Protein AF-A0A4Q2YM83-F1 (afdb_monomer)

Solvent-accessible surface area (backbone atoms only — not comparable to full-atom values): 11633 Å² total; per-residue (Å²): 142,80,86,83,83,79,85,82,80,77,79,88,54,70,49,100,81,73,51,83,40,77,79,66,63,97,76,58,76,78,51,71,68,39,53,54,44,7,53,34,88,60,67,48,74,66,31,31,50,24,20,49,51,54,51,47,35,48,50,72,69,49,73,46,59,59,60,93,90,59,74,93,43,77,65,52,36,50,52,52,39,60,59,54,49,63,48,43,29,50,59,44,38,28,43,80,43,72,47,63,59,71,55,69,27,19,33,75,27,55,58,58,93,83,48,66,83,73,49,62,31,31,70,78,63,77,77,57,36,32,23,58,40,31,74,58,51,76,89,56,20,40,68,29,42,33,36,40,49,82,90,51,76,65,36,69,26,42,38,34,25,16,15,59,39,71,28,47,80,87,39,67,92,62,60,36,82,16,68,11,74,25,61,34,33,41,41,25,45,61,52,51,77,60,47,46,75,44,70,69,84,86,125

Foldseek 3Di:
DDDDDDDDPPPPQDDPVRDGRQPQPPPLPDDPVLQVLLQDAAADPSVLVSVLSQLLSCLRPAPQQDDPPDDDHPVVSVVVSVVCVLFFDSNHHKHKDWDDFWQWWKDWFFDDPPTADAQKTQSVLPDAVLQSQDDRPPVTTAMKTKTQDPPDDIFIKMKGWTDFDWQCPSPVVDIHTRPTRGIMIGTRPVSSVRIDIDHPDDD

Mean predicted aligned error: 8.41 Å

Sequence (203 aa):
MLNLNEGQIKTLSERPDGSPGIQACPNCILSQEEIDLAASEGDSPEHRAARTSVARHYYYTTPGLLANGVVDTPASREARFQEDLSGIDLSKPVKTIEMPPPPEVTQYKYKGDEAPLGAFFDPTGKQRGTHMGVNDDPNIREKVICTLPDGSPKIQALSSTASPIIDDWTNPEEPFPCEGSGDQINVPHSGISRITWRKPEIS

Nearest PDB structures (foldseek):
  4zv4-assembly1_C  TM=8.253E-01  e=3.306E-09  Pseudomonas aeruginosa PAO1
  4zv0-assembly1_A  TM=7.631E-01  e=1.792E-06  Pseudomonas aeruginosa PAO1

pLDDT: mean 84.7, std 19.1, range [28.44, 98.69]

Secondary structure (DSSP, 8-state):
-------------B-TT-PBPP---TT----HHHHHHHHSS---HHHHHHHHHHHHHHHHHSTT-SPTT----HHHHHHHHHHHHTTB-TTS--EEEEE-S--EEEEEEESSTTSPP-SEEBSSS---GGGGTS---TTTEEEEEEEPPTTPPPEEEEEEEBPPEEE-SS-TTS-EEE----EEEE--HHHHTT-EEEPPP--

Structure (mmCIF, N/CA/C/O backbone):
data_AF-A0A4Q2YM83-F1
#
_entry.id   AF-A0A4Q2YM83-F1
#
loop_
_atom_site.group_PDB
_atom_site.id
_atom_site.type_symbol
_atom_site.label_atom_id
_atom_site.label_alt_id
_atom_site.label_comp_id
_atom_site.label_asym_id
_atom_site.label_entity_id
_atom_site.label_seq_id
_atom_site.pdbx_PDB_ins_code
_atom_site.Cartn_x
_atom_site.Cartn_y
_atom_site.Cartn_z
_atom_site.occupancy
_atom_site.B_iso_or_equiv
_atom_site.auth_seq_id
_atom_site.auth_comp_id
_atom_site.auth_asym_id
_atom_site.auth_atom_id
_atom_site.pdbx_PDB_model_num
ATOM 1 N N . MET A 1 1 ? -12.320 3.673 51.250 1.00 38.88 1 MET A N 1
ATOM 2 C CA . MET A 1 1 ? -12.933 4.216 50.023 1.00 38.88 1 MET A CA 1
ATOM 3 C C . MET A 1 1 ? -12.022 5.312 49.511 1.00 38.88 1 MET A C 1
ATOM 5 O O . MET A 1 1 ? -11.953 6.357 50.141 1.00 38.88 1 MET A O 1
ATOM 9 N N . LEU A 1 2 ? -11.251 5.031 48.463 1.00 28.44 2 LEU A N 1
ATOM 10 C CA . LEU A 1 2 ? -10.410 6.012 47.780 1.00 28.44 2 LEU A CA 1
ATOM 11 C C . LEU A 1 2 ? -10.694 5.883 46.285 1.00 28.44 2 LEU A C 1
ATOM 13 O O . LEU A 1 2 ? -10.648 4.783 45.738 1.00 28.44 2 LEU A O 1
ATOM 17 N N . ASN A 1 3 ? -11.085 7.016 45.709 1.00 28.78 3 ASN A N 1
ATOM 18 C CA . ASN A 1 3 ? -11.541 7.198 44.340 1.00 28.78 3 ASN A CA 1
ATOM 19 C C . ASN A 1 3 ? -10.453 6.840 43.322 1.00 28.78 3 ASN A C 1
ATOM 21 O O . ASN A 1 3 ? -9.291 7.213 43.481 1.00 28.78 3 ASN A O 1
ATOM 25 N N . LEU A 1 4 ? -10.870 6.152 42.260 1.00 32.81 4 LEU A N 1
ATOM 26 C CA . LEU A 1 4 ? -10.111 5.978 41.029 1.00 32.81 4 LEU A CA 1
ATOM 27 C C . LEU A 1 4 ? -10.212 7.290 40.242 1.00 32.81 4 LEU A C 1
ATOM 29 O O . LEU A 1 4 ? -11.308 7.681 39.851 1.00 32.81 4 LEU A O 1
ATOM 33 N N . ASN A 1 5 ? -9.088 7.983 40.058 1.00 34.16 5 ASN A N 1
ATOM 34 C CA . ASN A 1 5 ? -9.029 9.157 39.192 1.00 34.16 5 ASN A CA 1
ATOM 35 C C . ASN A 1 5 ? -9.001 8.723 37.725 1.00 34.16 5 ASN A C 1
ATOM 37 O O . ASN A 1 5 ? -8.119 7.982 37.288 1.00 34.16 5 ASN A O 1
ATOM 41 N N . GLU A 1 6 ? -9.983 9.235 36.997 1.00 38.34 6 GLU A N 1
ATOM 42 C CA . GLU A 1 6 ? -10.073 9.292 35.548 1.00 38.34 6 GLU A CA 1
ATOM 43 C C . GLU A 1 6 ? -8.899 10.084 34.942 1.00 38.34 6 GLU A C 1
ATOM 45 O O . GLU A 1 6 ? -8.401 11.044 35.529 1.00 38.34 6 GLU A O 1
ATOM 50 N N . GLY A 1 7 ? -8.511 9.709 33.721 1.00 38.69 7 GLY A N 1
ATOM 51 C CA . GLY A 1 7 ? -7.976 10.651 32.738 1.00 38.69 7 GLY A CA 1
ATOM 52 C C . GLY A 1 7 ? -6.535 11.130 32.926 1.00 38.69 7 GLY A C 1
ATOM 53 O O . GLY A 1 7 ? -6.290 12.273 33.297 1.00 38.69 7 GLY A O 1
ATOM 54 N N . GLN A 1 8 ? -5.566 10.323 32.490 1.00 31.52 8 GLN A N 1
ATOM 55 C CA . GLN A 1 8 ? -4.320 10.862 31.936 1.00 31.52 8 GLN A CA 1
ATOM 56 C C . GLN A 1 8 ? -4.209 10.469 30.466 1.00 31.52 8 GLN A C 1
ATOM 58 O O . GLN A 1 8 ? -3.550 9.499 30.096 1.00 31.52 8 GLN A O 1
ATOM 63 N N . ILE A 1 9 ? -4.861 11.264 29.619 1.00 35.19 9 ILE A N 1
ATOM 64 C CA . ILE A 1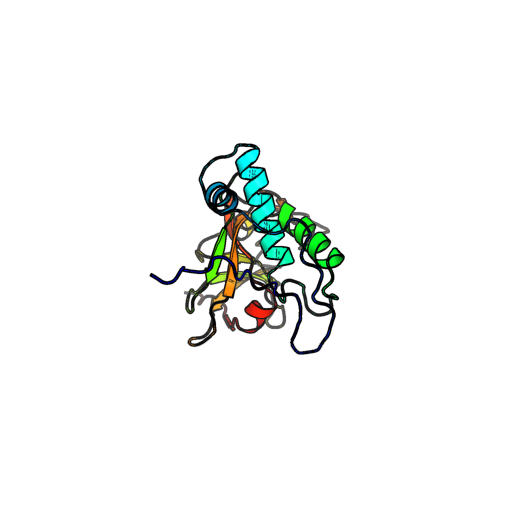 9 ? -4.524 11.349 28.200 1.00 35.19 9 ILE A CA 1
ATOM 65 C C . ILE A 1 9 ? -3.149 12.019 28.147 1.00 35.19 9 ILE A C 1
ATOM 67 O O . ILE A 1 9 ? -3.026 13.229 28.326 1.00 35.19 9 ILE A O 1
ATOM 71 N N . LYS A 1 10 ? -2.088 11.226 27.968 1.00 34.50 10 LYS A N 1
ATOM 72 C CA . LYS A 1 10 ? -0.770 11.760 27.618 1.00 34.50 10 LYS A CA 1
ATOM 73 C C . LYS A 1 10 ? -0.871 12.349 26.214 1.00 34.50 10 LYS A C 1
ATOM 75 O O . LYS A 1 10 ? -0.825 11.617 25.230 1.00 34.50 10 LYS A O 1
ATOM 80 N N . THR A 1 11 ? -0.983 13.667 26.118 1.00 37.44 11 THR A N 1
ATOM 81 C CA . THR A 1 11 ? -0.621 14.406 24.908 1.00 37.44 11 THR A CA 1
ATOM 82 C C . THR A 1 11 ? 0.851 14.128 24.605 1.00 37.44 11 THR A C 1
ATOM 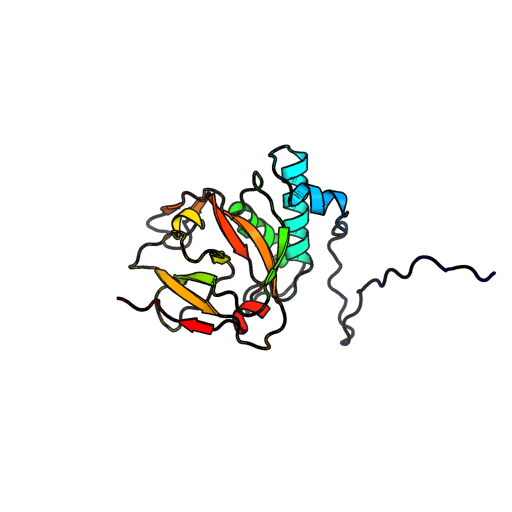84 O O . THR A 1 11 ? 1.747 14.645 25.268 1.00 37.44 11 THR A O 1
ATOM 87 N N . LEU A 1 12 ? 1.103 13.260 23.626 1.00 40.00 12 LEU A N 1
ATOM 88 C CA . LEU A 1 12 ? 2.414 13.053 23.012 1.00 40.00 12 LEU A CA 1
ATOM 89 C C . LEU A 1 12 ? 2.740 14.281 22.146 1.00 40.00 12 LEU A C 1
ATOM 91 O O . LEU A 1 12 ? 2.605 14.223 20.928 1.00 40.00 12 LEU A O 1
ATOM 95 N N . SER A 1 13 ? 3.091 15.418 22.755 1.00 43.69 13 SER A N 1
ATOM 96 C CA . SER A 1 13 ? 3.402 16.648 22.004 1.00 43.69 13 SER A CA 1
ATOM 97 C C . SER A 1 13 ? 4.873 17.056 22.010 1.00 43.69 13 SER A C 1
ATOM 99 O O . SER A 1 13 ? 5.210 18.032 21.348 1.00 43.69 13 SER A O 1
ATOM 101 N N . GLU A 1 14 ? 5.768 16.334 22.686 1.00 34.53 14 GLU A N 1
ATOM 102 C CA . GLU A 1 14 ? 7.185 16.712 22.729 1.00 34.53 14 GLU A CA 1
ATOM 103 C C . GLU A 1 14 ? 8.090 15.515 22.441 1.00 34.53 14 GLU A C 1
ATOM 105 O O . GLU A 1 14 ? 8.030 14.474 23.103 1.00 34.53 14 GLU A O 1
ATOM 110 N N . ARG A 1 15 ? 8.927 15.665 21.409 1.00 45.09 15 ARG A N 1
ATOM 111 C CA . ARG A 1 15 ? 10.048 14.76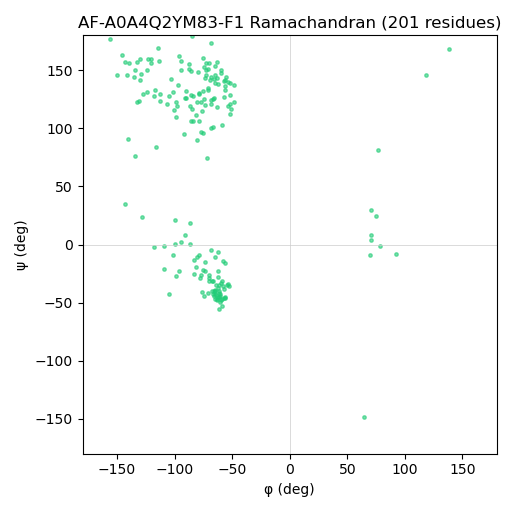0 21.160 1.00 45.09 15 ARG A CA 1
ATOM 112 C C . ARG A 1 15 ? 11.121 15.008 22.234 1.00 45.09 15 ARG A C 1
ATOM 114 O O . ARG A 1 15 ? 11.264 16.146 22.680 1.00 45.09 15 ARG A O 1
ATOM 121 N N . PRO A 1 16 ? 11.937 14.001 22.601 1.00 43.41 16 PRO A N 1
ATOM 122 C CA . PRO A 1 16 ? 13.034 14.167 23.565 1.00 43.41 16 PRO A CA 1
ATOM 123 C C . PRO A 1 16 ? 14.079 15.232 23.182 1.00 43.41 16 PRO A C 1
ATOM 125 O O . PRO A 1 16 ? 14.892 15.611 24.018 1.00 43.41 16 PRO A O 1
ATOM 128 N N . ASP A 1 17 ? 14.080 15.686 21.926 1.00 52.34 17 ASP A N 1
ATOM 129 C CA . ASP A 1 17 ? 15.032 16.648 21.366 1.00 52.34 17 ASP A CA 1
ATOM 130 C C . ASP A 1 17 ? 14.557 18.115 21.415 1.00 52.34 17 ASP A C 1
ATOM 132 O O . ASP A 1 17 ? 15.270 18.998 20.941 1.00 52.34 17 ASP A O 1
ATOM 136 N N . GLY A 1 18 ? 13.378 18.400 21.982 1.00 35.66 18 GLY A N 1
ATOM 137 C CA . GLY A 1 18 ? 12.858 19.768 22.108 1.00 35.66 18 GLY A CA 1
ATOM 138 C C . GLY A 1 18 ? 12.415 20.411 20.788 1.00 35.66 18 GLY A C 1
ATOM 139 O O . GLY A 1 18 ? 12.080 21.596 20.767 1.00 35.66 1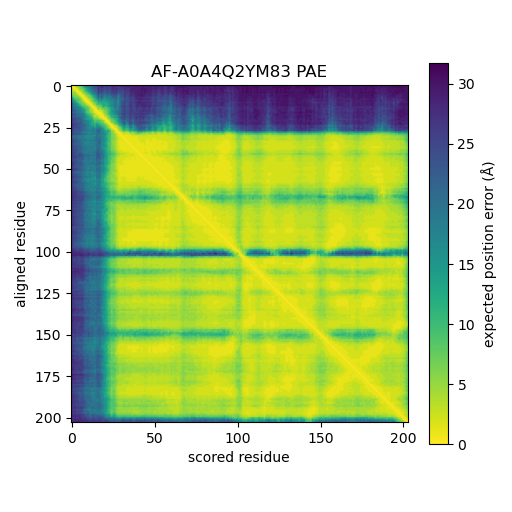8 GLY A O 1
ATOM 140 N N . SER A 1 19 ? 12.380 19.654 19.687 1.00 40.91 19 SER A N 1
ATOM 141 C CA . SER A 1 19 ? 11.732 20.103 18.455 1.00 40.91 19 SER A CA 1
ATOM 142 C C . SER A 1 19 ? 10.226 20.238 18.699 1.00 40.91 19 SER A C 1
ATOM 144 O O . SER A 1 19 ? 9.658 19.364 19.366 1.00 40.91 19 SER A O 1
ATOM 146 N N . PRO A 1 20 ? 9.543 21.250 18.122 1.00 39.50 20 PRO A N 1
ATOM 147 C CA . PRO A 1 20 ? 8.088 21.284 18.136 1.00 39.50 20 PRO A CA 1
ATOM 148 C C . PRO A 1 20 ? 7.573 19.941 17.612 1.00 39.50 20 PRO A C 1
ATOM 150 O O . PRO A 1 20 ? 7.914 19.535 16.494 1.00 39.50 20 PRO A O 1
ATOM 153 N N . GLY A 1 21 ? 6.793 19.223 18.426 1.00 44.47 21 GLY A N 1
ATOM 154 C CA . GLY A 1 21 ? 6.044 18.077 17.935 1.00 44.47 21 GLY A CA 1
ATOM 155 C C . GLY A 1 21 ? 5.257 18.542 16.717 1.00 44.47 21 GLY A C 1
ATOM 156 O O . GLY A 1 21 ? 4.613 19.590 16.770 1.00 44.47 21 GLY A O 1
ATOM 157 N N . ILE A 1 22 ? 5.373 17.822 15.596 1.00 47.53 22 ILE A N 1
ATOM 158 C CA . ILE A 1 22 ? 4.569 18.111 14.405 1.00 47.53 22 ILE A CA 1
ATOM 159 C C . ILE A 1 22 ? 3.129 18.170 14.894 1.00 47.53 22 ILE A C 1
ATOM 161 O O . ILE A 1 22 ? 2.640 17.185 15.447 1.00 47.53 22 ILE A O 1
ATOM 165 N N . GLN A 1 23 ? 2.506 19.344 14.775 1.00 41.94 23 GLN A N 1
ATOM 166 C CA . GLN A 1 23 ? 1.149 19.566 15.240 1.00 41.94 23 GLN A CA 1
ATOM 167 C C . GLN A 1 23 ? 0.277 18.469 14.634 1.00 41.94 23 GLN A C 1
ATOM 169 O O . GLN A 1 23 ? 0.138 18.385 13.411 1.00 41.94 23 GLN A O 1
ATOM 174 N N . ALA A 1 24 ? -0.213 17.582 15.508 1.00 49.97 24 ALA A N 1
ATOM 175 C CA . ALA A 1 24 ? -1.095 16.488 15.148 1.00 49.97 24 ALA A CA 1
ATOM 176 C C . ALA A 1 24 ? -2.216 17.060 14.284 1.00 49.97 24 ALA A C 1
ATOM 178 O O . ALA A 1 24 ? -2.713 18.152 14.580 1.00 49.97 24 ALA A O 1
ATOM 179 N N . CYS A 1 25 ? -2.574 16.362 13.204 1.00 51.19 25 CYS A N 1
ATOM 180 C CA . CYS A 1 25 ? -3.681 16.795 12.364 1.00 51.19 25 CYS A CA 1
ATOM 181 C C . CYS A 1 25 ? -4.869 17.120 13.296 1.00 51.19 25 CYS A C 1
ATOM 183 O O . CYS A 1 25 ? -5.215 16.277 14.128 1.00 51.19 25 CYS A O 1
ATOM 185 N N . PRO A 1 26 ? -5.416 18.352 13.262 1.00 47.72 26 PRO A N 1
ATOM 186 C CA . PRO A 1 26 ? -6.236 18.868 14.361 1.00 47.72 26 PRO A CA 1
ATOM 187 C C . PRO A 1 26 ? -7.530 18.079 14.635 1.00 47.72 26 PRO A C 1
ATOM 189 O O . PRO A 1 26 ? -8.172 18.333 15.644 1.00 47.72 26 PRO A O 1
ATOM 192 N N . ASN A 1 27 ? -7.860 17.089 13.793 1.00 52.53 27 ASN A N 1
ATOM 193 C CA . ASN A 1 27 ? -8.990 16.165 13.925 1.00 52.53 27 ASN A CA 1
ATOM 194 C C . ASN A 1 27 ? -8.585 14.677 13.796 1.00 52.53 27 ASN A C 1
ATOM 196 O O . ASN A 1 27 ? -9.400 13.847 13.415 1.00 52.53 27 ASN A O 1
ATOM 200 N N . CYS A 1 28 ? -7.329 14.316 14.065 1.00 62.28 28 CYS A N 1
ATOM 201 C CA . CYS A 1 28 ? -6.826 12.948 13.891 1.00 62.28 28 CYS A CA 1
ATOM 202 C C . CYS A 1 28 ? -7.048 12.029 15.108 1.00 62.28 28 CYS A C 1
ATOM 204 O O . CYS A 1 28 ? -6.385 11.008 15.225 1.00 62.28 28 CYS A O 1
ATOM 206 N N . ILE A 1 29 ? -7.955 12.348 16.032 1.00 79.94 29 ILE A N 1
ATOM 207 C CA . ILE A 1 29 ? -8.363 11.364 17.045 1.00 79.94 29 ILE A CA 1
ATOM 208 C C . ILE A 1 29 ? -9.485 10.537 16.428 1.00 79.94 29 ILE A C 1
ATOM 210 O O . ILE A 1 29 ? -10.598 11.030 16.288 1.00 79.94 29 ILE A O 1
ATOM 214 N N . LEU A 1 30 ? -9.177 9.297 16.052 1.00 88.81 30 LEU A N 1
ATOM 215 C CA . LEU A 1 30 ? -10.187 8.346 15.602 1.00 88.81 30 LEU A CA 1
ATOM 216 C C . LEU A 1 30 ? -10.976 7.820 16.798 1.00 88.81 30 LEU A C 1
ATOM 218 O O . LEU A 1 30 ? -10.392 7.377 17.791 1.00 88.81 30 LEU A O 1
ATOM 222 N N . SER A 1 31 ? -12.299 7.827 16.689 1.00 92.88 31 SER A N 1
ATOM 223 C CA . SER A 1 31 ? -13.152 7.071 17.600 1.00 92.88 31 SER A CA 1
ATOM 224 C C . SER A 1 31 ? -13.055 5.567 17.316 1.00 92.88 31 SER A C 1
ATOM 226 O O . SER A 1 31 ? -12.743 5.143 16.202 1.00 92.88 31 SER A O 1
ATOM 228 N N . GLN A 1 32 ? -13.353 4.740 18.323 1.00 94.00 32 GLN A N 1
ATOM 229 C CA . GLN A 1 32 ? -13.423 3.290 18.119 1.00 94.00 32 GLN A CA 1
ATOM 230 C C . GLN A 1 32 ? -14.515 2.922 17.103 1.00 94.00 32 GLN A C 1
ATOM 232 O O . GLN A 1 32 ? -14.312 2.031 16.289 1.00 94.00 32 GLN A O 1
ATOM 237 N N . GLU A 1 33 ? -15.627 3.661 17.096 1.00 95.25 33 GLU A N 1
ATOM 238 C CA . GLU A 1 33 ? -16.716 3.482 16.131 1.00 95.25 33 GLU A CA 1
ATOM 239 C C . GLU A 1 33 ? -16.246 3.702 14.685 1.00 95.25 33 GLU A C 1
ATOM 241 O O . GLU A 1 33 ? -16.578 2.907 13.811 1.00 95.25 33 GLU A O 1
ATOM 246 N N . GLU A 1 34 ? -15.428 4.726 14.421 1.00 94.56 34 GLU A N 1
ATOM 247 C CA . GLU A 1 34 ? -14.847 4.954 13.089 1.00 94.56 34 GLU A CA 1
ATOM 248 C C . GLU A 1 34 ? -13.869 3.848 12.686 1.00 94.56 34 GLU A C 1
ATOM 250 O O . GLU A 1 34 ? -13.867 3.424 11.531 1.00 94.56 34 GLU A O 1
ATOM 255 N N . ILE A 1 35 ? -13.047 3.366 13.622 1.00 96.50 35 ILE A N 1
ATOM 256 C CA . ILE A 1 35 ? -12.110 2.262 13.367 1.00 96.50 35 ILE A CA 1
ATOM 257 C C . ILE A 1 35 ? -12.882 0.986 13.012 1.00 96.50 35 ILE A C 1
ATOM 259 O O . ILE A 1 35 ? -12.564 0.330 12.017 1.00 96.50 35 ILE A O 1
ATOM 263 N N . ASP A 1 36 ? -13.911 0.657 13.792 1.00 97.75 36 ASP A N 1
ATOM 264 C CA . ASP A 1 36 ? -14.728 -0.538 13.593 1.00 97.75 36 ASP A CA 1
ATOM 265 C C . ASP A 1 36 ? -15.526 -0.446 12.285 1.00 97.75 36 ASP A C 1
ATOM 267 O O . ASP A 1 36 ? -15.563 -1.406 11.511 1.00 97.75 36 ASP A O 1
ATOM 271 N N . LEU A 1 37 ? -16.100 0.725 11.985 1.00 98.06 37 LEU A N 1
ATOM 272 C CA . LEU A 1 37 ? -16.839 0.960 10.746 1.00 98.06 37 LEU A CA 1
ATOM 273 C C . LEU A 1 37 ? -15.924 0.861 9.520 1.00 98.06 37 LEU A C 1
ATOM 275 O O . LEU A 1 37 ? -16.288 0.220 8.532 1.00 98.06 37 LEU A O 1
ATOM 279 N N . ALA A 1 38 ? -14.716 1.428 9.584 1.00 98.19 38 ALA A N 1
ATOM 280 C CA . ALA A 1 38 ? -13.751 1.360 8.491 1.00 98.19 38 ALA A CA 1
ATOM 281 C C . ALA A 1 38 ? -13.312 -0.077 8.174 1.00 98.19 38 ALA A C 1
ATOM 283 O O . ALA A 1 38 ? -13.136 -0.421 7.002 1.00 98.19 38 ALA A O 1
ATOM 284 N N . ALA A 1 39 ? -13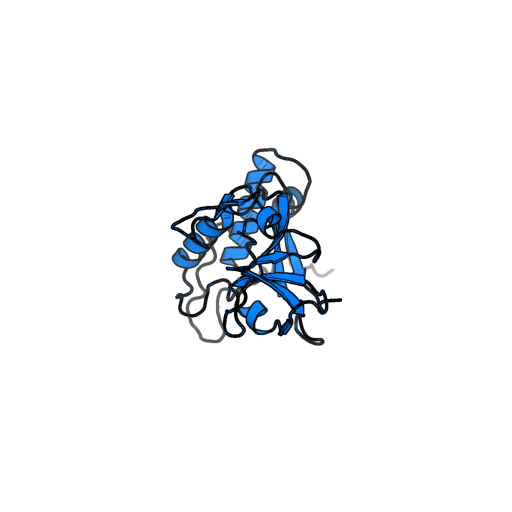.169 -0.910 9.209 1.00 98.19 39 ALA A N 1
ATOM 285 C CA . ALA A 1 39 ? -12.782 -2.313 9.102 1.00 98.19 39 ALA A CA 1
ATOM 286 C C . ALA A 1 39 ? -13.942 -3.254 8.724 1.00 98.19 39 ALA A C 1
ATOM 288 O O . ALA A 1 39 ? -13.698 -4.427 8.434 1.00 98.19 39 ALA A O 1
ATOM 289 N N . SER A 1 40 ? -15.184 -2.767 8.743 1.00 98.25 40 SER A N 1
ATOM 290 C CA . SER A 1 40 ? -16.374 -3.560 8.438 1.00 98.25 40 SER A CA 1
ATOM 291 C C . SER A 1 40 ? -16.710 -3.595 6.942 1.00 98.25 40 SER A C 1
ATOM 293 O O . SER A 1 40 ? -16.332 -2.709 6.166 1.00 98.25 40 SER A O 1
ATOM 295 N N . GLU A 1 41 ? -17.419 -4.650 6.537 1.00 97.88 41 GLU A N 1
ATOM 296 C CA . GLU A 1 41 ? -17.976 -4.795 5.190 1.00 97.88 41 GLU A CA 1
ATOM 297 C C . GLU A 1 41 ? -19.102 -3.788 4.943 1.00 97.88 41 GLU A C 1
ATOM 299 O O . GLU A 1 41 ? -19.917 -3.525 5.824 1.00 97.88 41 GLU A O 1
ATOM 304 N N . GLY A 1 42 ? -19.200 -3.282 3.713 1.00 96.75 42 GLY A N 1
ATOM 305 C CA . GLY A 1 42 ? -20.212 -2.300 3.324 1.00 96.75 42 GLY A CA 1
ATOM 306 C C . GLY A 1 42 ? -19.639 -1.201 2.440 1.00 96.75 42 GLY A C 1
ATOM 307 O O . GLY A 1 42 ? -18.427 -1.080 2.292 1.00 96.75 42 GLY A O 1
ATOM 308 N N . ASP A 1 43 ? -20.512 -0.397 1.838 1.00 98.25 43 ASP A N 1
ATOM 309 C CA . ASP A 1 43 ? -20.112 0.669 0.911 1.00 98.25 43 ASP A CA 1
ATOM 310 C C . ASP A 1 43 ? -20.990 1.925 1.046 1.00 98.25 43 ASP A C 1
ATOM 312 O O . ASP A 1 43 ? -21.334 2.604 0.079 1.00 98.25 43 ASP A O 1
ATOM 316 N N . SER A 1 44 ? -21.430 2.220 2.270 1.00 98.19 44 SER A N 1
ATOM 317 C CA . SER A 1 44 ? -22.159 3.464 2.512 1.00 98.19 44 SER A CA 1
ATOM 318 C C . SER A 1 44 ? -21.201 4.669 2.519 1.00 98.19 44 SER A C 1
ATOM 320 O O . SER A 1 44 ? -19.993 4.500 2.729 1.00 98.19 44 SER A O 1
ATOM 322 N N . PRO A 1 45 ? -21.704 5.903 2.336 1.00 98.19 45 PRO A N 1
ATOM 323 C CA . PRO A 1 45 ? -20.893 7.110 2.490 1.00 98.19 45 PRO A CA 1
ATOM 324 C C . PRO A 1 45 ? -20.149 7.177 3.832 1.00 98.19 45 PRO A C 1
ATOM 326 O O . PRO A 1 45 ? -19.003 7.617 3.877 1.00 98.19 45 PRO A O 1
ATOM 329 N N . GLU A 1 46 ? -20.760 6.681 4.909 1.00 97.44 46 GLU A N 1
ATOM 330 C CA . GLU A 1 46 ? -20.166 6.620 6.247 1.00 97.44 46 GLU A CA 1
ATOM 331 C C . GLU A 1 46 ? -18.997 5.629 6.303 1.00 97.44 46 GLU A C 1
ATOM 333 O O . GLU A 1 46 ? -17.963 5.953 6.884 1.00 97.44 46 GLU A O 1
ATOM 338 N N . HIS A 1 47 ? -19.103 4.470 5.638 1.00 98.38 47 HIS A N 1
ATOM 339 C CA . HIS A 1 47 ? -17.979 3.534 5.511 1.00 98.38 47 HIS A CA 1
ATOM 340 C C . HIS A 1 47 ? -16.804 4.191 4.784 1.00 98.38 47 HIS A C 1
ATOM 342 O O . HIS A 1 47 ? -15.675 4.170 5.273 1.00 98.38 47 HIS A O 1
ATOM 348 N N . ARG A 1 48 ? -17.064 4.823 3.631 1.00 98.12 48 ARG A N 1
ATOM 349 C CA . ARG A 1 48 ? -16.028 5.507 2.839 1.00 98.12 48 ARG A CA 1
ATOM 350 C C . ARG A 1 48 ? -15.370 6.644 3.622 1.00 98.12 48 ARG A C 1
ATOM 352 O O . ARG A 1 48 ? -14.149 6.801 3.563 1.00 98.12 48 ARG A O 1
ATOM 359 N N . ALA A 1 49 ? -16.155 7.411 4.380 1.00 96.88 49 ALA A N 1
ATOM 360 C CA . ALA A 1 49 ? -15.650 8.476 5.240 1.00 96.88 49 ALA A CA 1
ATOM 361 C C . ALA A 1 49 ? -14.774 7.921 6.373 1.00 96.88 49 ALA A C 1
ATOM 363 O O . ALA A 1 49 ? -13.656 8.398 6.558 1.00 96.88 49 ALA A O 1
ATOM 364 N N . ALA A 1 50 ? -15.220 6.868 7.064 1.00 96.94 50 ALA A N 1
ATOM 365 C CA . ALA A 1 50 ? -14.448 6.221 8.123 1.00 96.94 50 ALA A CA 1
ATOM 366 C C . ALA A 1 50 ? -13.118 5.650 7.599 1.00 96.94 50 ALA A C 1
ATOM 368 O O . ALA A 1 50 ? -12.063 5.892 8.182 1.00 96.94 50 ALA A O 1
ATOM 369 N N . ARG A 1 51 ? -13.134 4.972 6.444 1.00 98.31 51 ARG A N 1
ATOM 370 C CA . ARG A 1 51 ? -11.931 4.446 5.766 1.00 98.31 51 ARG A CA 1
ATOM 371 C C . ARG A 1 51 ? -10.960 5.555 5.374 1.00 98.31 51 ARG A C 1
ATOM 373 O O . ARG A 1 51 ? -9.758 5.422 5.591 1.00 98.31 51 ARG A O 1
ATOM 380 N N . THR A 1 52 ? -11.487 6.671 4.872 1.00 97.06 52 THR A N 1
ATOM 381 C CA . THR A 1 52 ? -10.705 7.880 4.571 1.00 97.06 52 THR A CA 1
ATOM 382 C C . THR A 1 52 ? -10.050 8.440 5.834 1.00 97.06 52 THR A C 1
ATOM 384 O O . THR A 1 52 ? -8.860 8.754 5.814 1.00 97.06 52 THR A O 1
ATOM 387 N N . SER A 1 53 ? -10.789 8.532 6.945 1.00 95.38 53 SER A N 1
ATOM 388 C CA . SER A 1 53 ? -10.260 8.987 8.236 1.00 95.38 53 SER A CA 1
ATOM 389 C C . SER A 1 53 ? -9.169 8.054 8.765 1.00 95.38 53 SER A C 1
ATOM 391 O O . SER A 1 53 ? -8.113 8.538 9.167 1.00 95.38 53 SER A O 1
ATOM 393 N N . VAL A 1 54 ? -9.372 6.732 8.715 1.00 96.38 54 VAL A N 1
ATOM 394 C CA . VAL A 1 54 ? -8.378 5.734 9.149 1.00 96.38 54 VAL A CA 1
ATOM 395 C C . VAL A 1 54 ? -7.108 5.800 8.304 1.00 96.38 54 VAL A C 1
ATOM 397 O O . VAL A 1 54 ? -6.011 5.864 8.863 1.00 96.38 54 VAL A O 1
ATOM 400 N N . ALA A 1 55 ? -7.240 5.844 6.975 1.00 96.62 55 ALA A N 1
ATOM 401 C CA . ALA A 1 55 ? -6.102 6.005 6.077 1.00 96.62 55 ALA A CA 1
ATOM 402 C C . ALA A 1 55 ? -5.362 7.313 6.382 1.00 96.62 55 ALA A C 1
ATOM 404 O O . ALA A 1 55 ? -4.174 7.285 6.694 1.00 96.62 55 ALA A O 1
ATOM 405 N N . ARG A 1 56 ? -6.055 8.458 6.409 1.00 94.88 56 ARG A N 1
ATOM 406 C CA . ARG A 1 56 ? -5.432 9.752 6.726 1.00 94.88 56 ARG A CA 1
ATOM 407 C C . ARG A 1 56 ? -4.724 9.718 8.080 1.00 94.88 56 ARG A C 1
ATOM 409 O O . ARG A 1 56 ? -3.573 10.135 8.175 1.00 94.88 56 ARG A O 1
ATOM 416 N N . HIS A 1 57 ? -5.362 9.183 9.116 1.00 93.50 57 HIS A N 1
ATOM 417 C CA . HIS A 1 57 ? -4.749 9.033 10.433 1.00 93.50 57 HIS A CA 1
ATOM 418 C C . HIS A 1 57 ? -3.441 8.238 10.368 1.00 93.50 57 HIS A C 1
ATOM 420 O O . HIS A 1 57 ? -2.439 8.671 10.940 1.00 93.50 57 HIS A O 1
ATOM 426 N N . TYR A 1 58 ? -3.414 7.125 9.631 1.00 94.56 58 TYR A N 1
ATOM 427 C CA . TYR A 1 58 ? -2.195 6.356 9.395 1.00 94.56 58 TYR A CA 1
ATOM 428 C C . TYR A 1 58 ? -1.094 7.217 8.752 1.00 94.56 58 TYR A C 1
ATOM 430 O O . TYR A 1 58 ? 0.026 7.235 9.272 1.00 94.56 58 TYR A O 1
ATOM 438 N N . TYR A 1 59 ? -1.410 8.012 7.719 1.00 93.19 59 TYR A N 1
ATOM 439 C CA . TYR A 1 59 ? -0.438 8.910 7.073 1.00 93.19 59 TYR A CA 1
ATOM 440 C C . TYR A 1 59 ? 0.099 10.015 7.990 1.00 93.19 59 TYR A C 1
ATOM 442 O O . TYR A 1 59 ? 1.279 10.381 7.943 1.00 93.19 59 TYR A O 1
ATOM 450 N N . TYR A 1 60 ? -0.744 10.522 8.884 1.00 90.00 60 TYR A N 1
ATOM 451 C CA . TYR A 1 60 ? -0.385 11.599 9.802 1.00 90.00 60 TYR A CA 1
ATOM 452 C C . TYR A 1 60 ? 0.339 11.145 11.068 1.00 90.00 60 TYR A C 1
ATOM 454 O O . TYR A 1 60 ? 1.087 11.935 11.642 1.00 90.00 60 TYR A O 1
ATOM 462 N N . THR A 1 61 ? 0.143 9.901 11.504 1.00 88.56 61 THR A N 1
ATOM 463 C CA . THR A 1 61 ? 0.672 9.419 12.790 1.00 88.56 61 THR A CA 1
ATOM 464 C C . THR A 1 61 ? 1.818 8.429 12.656 1.00 88.56 61 THR A C 1
ATOM 466 O O . THR A 1 61 ? 2.629 8.327 13.574 1.00 88.56 61 THR A O 1
ATOM 469 N N . THR A 1 62 ? 1.967 7.766 11.506 1.00 88.88 62 THR A N 1
ATOM 470 C CA . THR A 1 62 ? 3.050 6.798 11.294 1.00 88.88 62 THR A CA 1
ATOM 471 C C . THR A 1 62 ? 4.358 7.525 10.944 1.00 88.88 62 THR A C 1
ATOM 473 O O . THR A 1 62 ? 4.400 8.296 9.977 1.00 88.88 62 THR A O 1
ATOM 476 N N . PRO A 1 63 ? 5.451 7.338 11.707 1.00 84.06 63 PRO A N 1
ATOM 477 C CA . PRO A 1 63 ? 6.749 7.929 11.387 1.00 84.06 63 PRO A CA 1
ATOM 478 C C . PRO A 1 63 ? 7.436 7.246 10.197 1.00 84.06 63 PRO A C 1
ATOM 480 O O . PRO A 1 63 ? 7.423 6.022 10.062 1.00 84.06 63 PRO A O 1
ATOM 483 N N . GLY A 1 64 ? 8.128 8.036 9.372 1.00 83.19 64 GLY A N 1
ATOM 484 C CA . GLY A 1 64 ? 8.926 7.515 8.259 1.00 83.19 64 GLY A CA 1
ATOM 485 C C . GLY A 1 64 ? 8.099 6.941 7.109 1.00 83.19 64 GLY A C 1
ATOM 486 O O . GLY A 1 64 ? 8.555 6.018 6.446 1.00 83.19 64 GLY A O 1
ATOM 487 N N . LEU A 1 65 ? 6.888 7.463 6.895 1.00 85.69 65 LEU A N 1
ATOM 488 C CA . LEU A 1 65 ? 6.043 7.140 5.740 1.00 85.69 65 LEU A CA 1
ATOM 489 C C . LEU A 1 65 ? 6.484 7.803 4.438 1.00 85.69 65 LEU A C 1
ATOM 491 O O . LEU A 1 65 ? 6.116 7.344 3.363 1.00 85.69 65 LEU A O 1
ATOM 495 N N . LEU A 1 66 ? 7.235 8.897 4.529 1.00 84.00 66 LEU A N 1
ATOM 496 C CA . LEU A 1 66 ? 7.730 9.612 3.362 1.00 84.00 66 LEU A CA 1
ATOM 497 C C . LEU A 1 66 ? 9.045 8.992 2.887 1.00 84.00 66 LEU A C 1
ATOM 499 O O . LEU A 1 66 ? 9.820 8.464 3.687 1.00 84.00 66 LEU A O 1
ATOM 503 N N . ALA A 1 67 ? 9.287 9.060 1.579 1.00 76.31 67 ALA A N 1
ATOM 504 C CA . ALA A 1 67 ? 10.530 8.594 0.983 1.00 76.31 67 ALA A CA 1
ATOM 505 C C 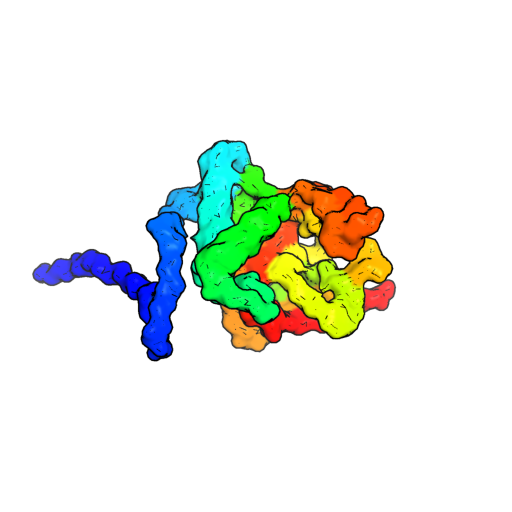. ALA A 1 67 ? 11.739 9.401 1.491 1.00 76.31 67 ALA A C 1
ATOM 507 O O . ALA A 1 67 ? 11.618 10.555 1.915 1.00 76.31 67 ALA A O 1
ATOM 508 N N . ASN A 1 68 ? 12.926 8.795 1.415 1.00 70.81 68 ASN A N 1
ATOM 509 C CA . ASN A 1 68 ? 14.173 9.446 1.811 1.00 70.81 68 ASN A CA 1
ATOM 510 C C . ASN A 1 68 ? 14.378 10.760 1.040 1.00 70.81 68 ASN A C 1
ATOM 512 O O . ASN A 1 68 ? 14.251 10.798 -0.181 1.00 70.81 68 ASN A O 1
ATOM 516 N N . GLY A 1 69 ? 14.726 11.829 1.760 1.00 76.75 69 GLY A N 1
ATOM 517 C CA . GLY A 1 69 ? 14.958 13.159 1.184 1.00 76.75 69 GLY A CA 1
ATOM 518 C C . GLY A 1 69 ? 13.732 14.079 1.168 1.00 76.75 69 GLY A C 1
ATOM 519 O O . GLY A 1 69 ? 13.885 15.270 0.905 1.00 76.75 69 GLY A O 1
ATOM 520 N N . VAL A 1 70 ? 12.540 13.580 1.511 1.00 83.25 70 VAL A N 1
ATOM 521 C CA . VAL A 1 70 ? 11.349 14.420 1.696 1.00 83.25 70 VAL A CA 1
ATOM 522 C C . VAL A 1 70 ? 11.323 14.974 3.122 1.00 83.25 70 VAL A C 1
ATOM 524 O O . VAL A 1 70 ? 11.428 14.225 4.094 1.00 83.25 70 VAL A O 1
ATOM 527 N N . VAL A 1 71 ? 11.161 16.293 3.265 1.00 85.44 71 VAL A N 1
ATOM 528 C CA . VAL A 1 71 ? 10.993 16.924 4.584 1.00 85.44 71 VAL A CA 1
ATOM 529 C C . VAL A 1 71 ? 9.641 16.514 5.165 1.00 85.44 71 VAL A C 1
ATOM 531 O O . VAL A 1 71 ? 8.601 16.727 4.539 1.00 85.44 71 VAL A O 1
ATOM 534 N N . ASP A 1 72 ? 9.650 15.937 6.365 1.00 86.25 72 ASP A N 1
ATOM 535 C CA . ASP A 1 72 ? 8.446 15.471 7.054 1.00 86.25 72 ASP A CA 1
ATOM 536 C C . ASP A 1 72 ? 7.665 16.642 7.669 1.00 86.25 72 ASP A C 1
ATOM 538 O O . ASP A 1 72 ? 7.988 17.144 8.747 1.00 86.25 72 ASP A O 1
ATOM 542 N N . THR A 1 73 ? 6.648 17.103 6.941 1.00 88.69 73 THR A N 1
ATOM 543 C CA . THR A 1 73 ? 5.774 18.225 7.295 1.00 88.69 73 THR A CA 1
ATOM 544 C C . THR A 1 73 ? 4.310 17.804 7.143 1.00 88.69 73 THR A C 1
ATOM 546 O O . THR A 1 73 ? 4.016 16.886 6.374 1.00 88.69 73 THR A O 1
ATOM 549 N N . PRO A 1 74 ? 3.351 18.496 7.784 1.00 86.88 74 PRO A N 1
ATOM 550 C CA . PRO A 1 74 ? 1.930 18.233 7.553 1.00 86.88 74 PRO A CA 1
ATOM 551 C C . PRO A 1 74 ? 1.523 18.309 6.074 1.00 86.88 74 PRO A C 1
ATOM 553 O O . PRO A 1 74 ? 0.682 17.534 5.634 1.00 86.88 74 PRO A O 1
ATOM 556 N N . ALA A 1 75 ? 2.139 19.212 5.303 1.00 88.50 75 ALA A N 1
ATOM 557 C CA . ALA A 1 75 ? 1.846 19.380 3.883 1.00 88.50 75 ALA A CA 1
ATOM 558 C C . ALA A 1 75 ? 2.366 18.210 3.034 1.00 88.50 75 ALA A C 1
ATOM 560 O O . ALA A 1 75 ? 1.652 17.733 2.158 1.00 88.50 75 ALA A O 1
ATOM 561 N N . SER A 1 76 ? 3.579 17.714 3.303 1.00 90.38 76 SER A N 1
ATOM 562 C CA . SER A 1 76 ? 4.125 16.554 2.584 1.00 90.38 76 SER A CA 1
ATOM 563 C C . SER A 1 76 ? 3.412 15.252 2.952 1.00 90.38 76 SER A C 1
ATOM 565 O O . SER A 1 76 ? 3.235 14.397 2.087 1.00 90.38 76 SER A O 1
ATOM 567 N N . ARG A 1 77 ? 2.925 15.120 4.194 1.00 90.88 77 ARG A N 1
ATOM 568 C CA . ARG A 1 77 ? 2.047 14.011 4.601 1.00 90.88 77 ARG A CA 1
ATOM 569 C C . ARG A 1 77 ? 0.690 14.053 3.906 1.00 90.88 77 ARG A C 1
ATOM 571 O O . ARG A 1 77 ? 0.255 13.016 3.422 1.00 90.88 77 ARG A O 1
ATOM 578 N N . GLU A 1 78 ? 0.055 15.224 3.815 1.00 90.75 78 GLU A N 1
ATOM 579 C CA . GLU A 1 78 ? -1.208 15.359 3.074 1.00 90.75 78 GLU A CA 1
ATOM 580 C C . GLU A 1 78 ? -1.014 15.071 1.586 1.00 90.75 78 GLU A C 1
ATOM 582 O O . GLU A 1 78 ? -1.807 14.343 1.004 1.00 90.75 78 GLU A O 1
ATOM 587 N N . ALA A 1 79 ? 0.055 15.589 0.974 1.00 91.56 79 ALA A N 1
ATOM 588 C CA . ALA A 1 79 ? 0.353 15.329 -0.432 1.00 91.56 79 ALA A CA 1
ATOM 589 C C . ALA A 1 79 ? 0.513 13.827 -0.698 1.00 91.56 79 ALA A C 1
ATOM 591 O O . ALA A 1 79 ? -0.123 13.296 -1.605 1.00 91.56 79 ALA A O 1
ATOM 592 N N . ARG A 1 80 ? 1.288 13.129 0.146 1.00 92.50 80 ARG A N 1
ATOM 593 C CA . ARG A 1 80 ? 1.461 11.680 0.024 1.00 92.50 80 ARG A CA 1
ATOM 594 C C . ARG A 1 80 ? 0.162 10.913 0.268 1.00 92.50 80 ARG A C 1
ATOM 596 O O . ARG A 1 80 ? -0.110 9.944 -0.430 1.00 92.50 80 ARG A O 1
ATOM 603 N N . PHE A 1 81 ? -0.637 11.342 1.244 1.00 94.31 81 PHE A N 1
ATOM 604 C CA . PHE A 1 81 ? -1.952 10.762 1.493 1.00 94.31 81 PHE A CA 1
ATOM 605 C C . PHE A 1 81 ? -2.861 10.892 0.267 1.00 94.31 81 PHE A C 1
ATOM 607 O O . PHE A 1 81 ? -3.465 9.905 -0.126 1.00 94.31 81 PHE A O 1
ATOM 614 N N . GLN A 1 82 ? -2.948 12.072 -0.351 1.00 93.88 82 GLN A N 1
ATOM 615 C CA . GLN A 1 82 ? -3.804 12.300 -1.521 1.00 93.88 82 GLN A CA 1
ATOM 616 C C . GLN A 1 82 ? -3.367 11.479 -2.739 1.00 93.88 82 GLN A C 1
ATOM 618 O O . GLN A 1 82 ? -4.220 10.953 -3.451 1.00 93.88 82 GLN A O 1
ATOM 623 N N . GLU A 1 83 ? -2.056 11.343 -2.957 1.00 92.56 83 GLU A N 1
ATOM 624 C CA . GLU A 1 83 ? -1.494 10.491 -4.010 1.00 92.56 83 GLU A CA 1
ATOM 625 C C . GLU A 1 83 ? -1.894 9.024 -3.795 1.00 92.56 83 GLU A C 1
ATOM 627 O O . GLU A 1 83 ? -2.557 8.423 -4.644 1.00 92.56 83 GLU A O 1
ATOM 632 N N . ASP A 1 84 ? -1.591 8.478 -2.615 1.00 95.25 84 ASP A N 1
ATOM 633 C CA . ASP A 1 84 ? -1.842 7.070 -2.304 1.00 95.25 84 ASP A CA 1
ATOM 634 C C . ASP A 1 84 ? -3.343 6.747 -2.166 1.00 95.25 84 ASP A C 1
ATOM 636 O O . ASP A 1 84 ? -3.753 5.622 -2.454 1.00 95.25 84 ASP A O 1
ATOM 640 N N . LEU A 1 85 ? -4.184 7.708 -1.754 1.00 96.25 85 LEU A N 1
ATOM 641 C CA . LEU A 1 85 ? -5.630 7.509 -1.584 1.00 96.25 85 LEU A CA 1
ATOM 642 C C . LEU A 1 85 ? -6.305 7.089 -2.892 1.00 96.25 85 LEU A C 1
ATOM 644 O O . LEU A 1 85 ? -7.251 6.305 -2.858 1.00 96.25 85 LEU A O 1
ATOM 648 N N . SER A 1 86 ? -5.811 7.572 -4.035 1.00 94.81 86 SER A N 1
ATOM 649 C CA . SER A 1 86 ? -6.331 7.189 -5.353 1.00 94.81 86 SER A CA 1
ATOM 650 C C . SER A 1 86 ? -6.165 5.692 -5.649 1.00 94.81 86 SER A C 1
ATOM 652 O O . SER A 1 86 ? -6.986 5.110 -6.355 1.00 94.81 86 SER A O 1
ATOM 654 N N . GLY A 1 87 ? -5.152 5.055 -5.054 1.00 96.94 87 GLY A N 1
ATOM 655 C CA . GLY A 1 87 ? -4.895 3.621 -5.152 1.00 96.94 87 GLY A CA 1
ATOM 656 C C . GLY A 1 87 ? -5.651 2.773 -4.127 1.00 96.94 87 GLY A C 1
ATOM 657 O O . GLY A 1 87 ? -5.481 1.555 -4.124 1.00 96.94 87 GLY A O 1
ATOM 658 N N . ILE A 1 88 ? -6.476 3.365 -3.257 1.00 98.38 88 ILE A N 1
ATOM 659 C CA . ILE A 1 88 ? -7.226 2.660 -2.207 1.00 98.38 88 ILE A CA 1
ATOM 660 C C . ILE A 1 88 ? -8.707 2.581 -2.588 1.00 98.38 88 ILE A C 1
ATOM 662 O O . ILE A 1 88 ? -9.388 3.597 -2.721 1.00 98.38 88 ILE A O 1
ATOM 666 N N . ASP A 1 89 ? -9.244 1.365 -2.691 1.00 98.44 89 ASP A N 1
ATOM 667 C CA . ASP A 1 89 ? -10.678 1.149 -2.866 1.00 98.44 89 ASP A CA 1
ATOM 668 C C . ASP A 1 89 ? -11.417 1.382 -1.542 1.00 98.44 89 ASP A C 1
ATOM 670 O O . ASP A 1 89 ? -11.551 0.498 -0.694 1.00 98.44 89 ASP A O 1
ATOM 674 N N . LEU A 1 90 ? -11.940 2.596 -1.373 1.00 98.38 90 LEU A N 1
ATOM 675 C CA . LEU A 1 90 ? -12.712 2.982 -0.194 1.00 98.38 90 LEU A CA 1
ATOM 676 C C . LEU A 1 90 ? -14.076 2.283 -0.096 1.00 98.38 90 LEU A C 1
ATOM 678 O O . LEU A 1 90 ? -14.752 2.464 0.917 1.00 98.38 90 LEU A O 1
ATOM 682 N N . SER A 1 91 ? -14.498 1.491 -1.091 1.00 98.38 91 SER A N 1
ATOM 683 C CA . SER A 1 91 ? -15.668 0.606 -0.984 1.00 98.38 91 SER A CA 1
ATOM 684 C C . SER A 1 91 ? -15.377 -0.690 -0.222 1.00 98.38 91 SER A C 1
ATOM 686 O O . SER A 1 91 ? -16.308 -1.404 0.157 1.00 98.38 91 SER A O 1
ATOM 688 N N . LYS A 1 92 ? -14.103 -0.958 0.089 1.00 98.62 92 LYS A N 1
ATOM 689 C CA . LYS A 1 92 ? -13.636 -2.134 0.830 1.00 98.62 92 LYS A CA 1
ATOM 690 C C . LYS A 1 92 ? -13.047 -1.766 2.191 1.00 98.62 92 LYS A C 1
ATOM 692 O O . LYS A 1 92 ? -12.641 -0.620 2.382 1.00 98.62 92 LYS A O 1
ATOM 697 N N . PRO A 1 93 ? -13.003 -2.706 3.152 1.00 98.69 93 PRO A N 1
ATOM 698 C CA . PRO A 1 93 ? -12.432 -2.452 4.469 1.00 98.69 93 PRO A CA 1
ATOM 699 C C . PRO A 1 93 ? -11.016 -1.856 4.433 1.00 98.69 93 PRO A C 1
ATOM 701 O O . PRO A 1 93 ? -10.153 -2.307 3.681 1.00 98.69 93 PRO A O 1
ATOM 704 N N . VAL A 1 94 ? -10.759 -0.885 5.311 1.00 98.56 94 VAL A N 1
ATOM 705 C CA . VAL A 1 94 ? -9.434 -0.287 5.535 1.00 98.56 94 VAL A CA 1
ATOM 706 C C . VAL A 1 94 ? -9.125 -0.346 7.022 1.00 98.56 94 VAL A C 1
ATOM 708 O O . VAL A 1 94 ? -9.936 0.069 7.848 1.00 98.56 94 VAL A O 1
ATOM 711 N N . LYS A 1 95 ? -7.945 -0.856 7.378 1.00 97.62 95 LYS A N 1
ATOM 712 C CA . LYS A 1 95 ? -7.543 -1.001 8.781 1.00 97.62 95 LYS A CA 1
ATOM 713 C C . LYS A 1 95 ? -6.041 -0.886 8.963 1.00 97.62 95 LYS A C 1
ATOM 715 O O . LYS A 1 95 ? -5.257 -1.363 8.145 1.00 97.62 95 LYS A O 1
ATOM 720 N N . THR A 1 96 ? -5.640 -0.325 10.092 1.00 95.88 96 THR A N 1
ATOM 721 C CA . THR A 1 96 ? -4.250 -0.390 10.535 1.00 95.88 96 THR A CA 1
ATOM 722 C C . THR A 1 96 ? -3.984 -1.756 11.157 1.00 95.88 96 THR A C 1
ATOM 724 O O . THR A 1 96 ? -4.739 -2.213 12.014 1.00 95.88 96 THR A O 1
ATOM 727 N N . ILE A 1 97 ? -2.911 -2.412 10.734 1.00 93.25 97 ILE A N 1
ATOM 728 C CA . ILE A 1 97 ? -2.476 -3.713 11.242 1.00 93.25 97 ILE A CA 1
ATOM 729 C C . ILE A 1 97 ? -1.069 -3.613 11.826 1.00 93.25 97 ILE A C 1
ATOM 731 O O . ILE A 1 97 ? -0.295 -2.715 11.492 1.00 93.25 97 ILE A O 1
ATOM 735 N N . GLU A 1 98 ? -0.721 -4.576 12.671 1.00 89.94 98 GLU A N 1
ATOM 736 C CA . GLU A 1 98 ? 0.669 -4.854 13.009 1.00 89.94 98 GLU A CA 1
ATOM 737 C C . GLU A 1 98 ? 1.144 -6.034 12.167 1.00 89.94 98 GLU A C 1
ATOM 739 O O . GLU A 1 98 ? 0.574 -7.120 12.241 1.00 89.94 98 GLU A O 1
ATOM 744 N N . MET A 1 99 ? 2.201 -5.835 11.388 1.00 81.69 99 MET A N 1
ATOM 745 C CA . MET A 1 99 ? 2.901 -6.910 10.701 1.00 81.69 99 MET A CA 1
ATOM 746 C C . MET A 1 99 ? 3.919 -7.516 11.688 1.00 81.69 99 MET A C 1
ATOM 748 O O . MET A 1 99 ? 4.910 -6.842 12.005 1.00 81.69 99 MET A O 1
ATOM 752 N N . PRO A 1 100 ? 3.684 -8.725 12.251 1.00 70.50 100 PRO A N 1
ATOM 753 C CA . PRO A 1 100 ? 4.702 -9.410 13.054 1.00 70.50 100 PRO A CA 1
ATOM 754 C C . PRO A 1 100 ? 5.860 -9.861 12.147 1.00 70.50 100 PRO A C 1
ATOM 756 O O . PRO A 1 100 ? 5.740 -9.711 10.943 1.00 70.50 100 PRO A O 1
ATOM 759 N N . PRO A 1 101 ? 6.977 -10.391 12.665 1.00 64.31 101 PRO A N 1
ATOM 760 C CA . PRO A 1 101 ? 7.900 -11.257 11.915 1.00 64.31 101 PRO A CA 1
ATOM 761 C C . PRO A 1 101 ? 7.575 -12.758 12.131 1.00 64.31 101 PRO A C 1
ATOM 763 O O . PRO A 1 101 ? 7.132 -13.099 13.231 1.00 64.31 101 PRO A O 1
ATOM 766 N N . PRO A 1 102 ? 7.835 -13.678 11.176 1.00 57.78 102 PRO A N 1
ATOM 767 C CA . PRO A 1 102 ? 7.997 -13.471 9.741 1.00 57.78 102 PRO A CA 1
ATOM 768 C C . PRO A 1 102 ? 6.703 -13.815 8.971 1.00 57.78 102 PRO A C 1
ATOM 770 O O . PRO A 1 102 ? 6.340 -14.982 8.822 1.00 57.78 102 PRO A O 1
ATOM 773 N N . PRO A 1 103 ? 6.004 -12.820 8.420 1.00 68.19 103 PRO A N 1
ATOM 774 C CA . PRO A 1 103 ? 5.206 -12.974 7.231 1.00 68.19 103 PRO A CA 1
ATOM 775 C C . PRO A 1 103 ? 6.144 -12.742 6.048 1.00 68.19 103 PRO A C 1
ATOM 777 O O . PRO A 1 103 ? 6.744 -11.674 5.905 1.00 68.19 103 PRO A O 1
ATOM 780 N N . GLU A 1 104 ? 6.296 -13.764 5.209 1.00 85.69 104 GLU A N 1
ATOM 781 C CA . GLU A 1 104 ? 6.744 -13.535 3.840 1.00 85.69 104 GLU A CA 1
ATOM 782 C C . GLU A 1 104 ? 5.614 -12.799 3.113 1.00 85.69 104 GLU A C 1
ATOM 784 O O . GLU A 1 104 ? 4.488 -13.289 3.031 1.00 85.69 104 GLU A O 1
ATOM 789 N N . VAL A 1 105 ? 5.917 -11.611 2.604 1.00 91.38 105 VAL A N 1
ATOM 790 C CA . VAL A 1 105 ? 5.046 -10.862 1.690 1.00 91.38 105 VAL A CA 1
ATOM 791 C C . VAL A 1 105 ? 5.746 -10.767 0.342 1.00 91.38 105 VAL A C 1
ATOM 793 O O . VAL A 1 105 ? 6.927 -11.100 0.224 1.00 91.38 105 VAL A O 1
ATOM 796 N N . THR A 1 106 ? 5.053 -10.331 -0.703 1.00 94.38 106 THR A N 1
ATOM 797 C CA . THR A 1 106 ? 5.708 -10.103 -2.000 1.00 94.38 106 THR A CA 1
ATOM 798 C C . THR A 1 106 ? 5.510 -8.681 -2.484 1.00 94.38 106 THR A C 1
ATOM 800 O O . THR A 1 106 ? 4.606 -7.983 -2.039 1.00 94.38 106 THR A O 1
ATOM 803 N N . GLN A 1 107 ? 6.367 -8.233 -3.392 1.00 95.38 107 GLN A N 1
ATOM 804 C CA . GLN A 1 107 ? 6.237 -6.933 -4.038 1.00 95.38 107 GLN A CA 1
ATOM 805 C C . GLN A 1 107 ? 6.632 -7.036 -5.509 1.00 95.38 107 GLN A C 1
ATOM 807 O O . GLN A 1 107 ? 7.548 -7.779 -5.859 1.00 95.38 107 GLN A O 1
ATOM 812 N N . TYR A 1 108 ? 5.966 -6.253 -6.355 1.00 95.62 108 TYR A N 1
ATOM 813 C CA . TYR A 1 108 ? 6.402 -5.972 -7.720 1.00 95.62 108 TYR A CA 1
ATOM 814 C C . TYR A 1 108 ? 7.255 -4.699 -7.710 1.00 95.62 108 TYR A C 1
ATOM 816 O O . TYR A 1 108 ? 6.723 -3.587 -7.728 1.00 95.62 108 TYR A O 1
ATOM 824 N N . LYS A 1 109 ? 8.581 -4.844 -7.643 1.00 95.06 109 LYS A N 1
ATOM 825 C CA . LYS A 1 109 ? 9.526 -3.713 -7.704 1.00 95.06 109 LYS A CA 1
ATOM 826 C C . LYS A 1 109 ? 10.041 -3.516 -9.126 1.00 95.06 109 LYS A C 1
ATOM 828 O O . LYS A 1 109 ? 9.949 -4.429 -9.944 1.00 95.06 109 LYS A O 1
ATOM 833 N N . TYR A 1 110 ? 10.607 -2.344 -9.412 1.00 95.25 110 TYR A N 1
ATOM 834 C CA . TYR A 1 110 ? 11.392 -2.158 -10.634 1.00 95.25 110 TYR A CA 1
ATOM 835 C C . TYR A 1 110 ? 12.513 -3.195 -10.709 1.00 95.25 110 TYR A C 1
ATOM 837 O O . TYR A 1 110 ? 13.090 -3.578 -9.688 1.00 95.25 110 TYR A O 1
ATOM 845 N N . LYS A 1 111 ? 12.804 -3.650 -11.923 1.00 93.69 111 LYS A N 1
ATOM 846 C CA . LYS A 1 111 ? 13.828 -4.657 -12.183 1.00 93.69 111 LYS A CA 1
ATOM 847 C C . LYS A 1 111 ? 15.222 -4.134 -11.834 1.00 93.69 111 LYS A C 1
ATOM 849 O O . LYS A 1 111 ? 15.569 -3.005 -12.172 1.00 93.69 111 LYS A O 1
ATOM 854 N N . GLY A 1 112 ? 16.035 -4.990 -11.220 1.00 91.75 112 GLY A N 1
ATOM 855 C CA . GLY A 1 112 ? 17.439 -4.714 -10.921 1.00 91.75 112 GLY A CA 1
ATOM 856 C C . GLY A 1 112 ? 17.737 -4.735 -9.426 1.00 91.75 112 GLY A C 1
ATOM 857 O O . GLY A 1 112 ? 16.918 -4.346 -8.593 1.00 91.75 112 GLY A O 1
ATOM 858 N N . ASP A 1 113 ? 18.938 -5.185 -9.072 1.00 87.81 113 ASP A N 1
ATOM 859 C CA . ASP A 1 113 ? 19.289 -5.438 -7.671 1.00 87.81 113 ASP A CA 1
ATOM 860 C C . ASP A 1 113 ? 19.425 -4.143 -6.852 1.00 87.81 113 ASP A C 1
ATOM 862 O O . ASP A 1 113 ? 19.145 -4.136 -5.656 1.00 87.81 113 ASP A O 1
ATOM 866 N N . GLU A 1 114 ? 19.747 -3.025 -7.504 1.00 89.31 114 GLU A N 1
ATOM 867 C CA . GLU A 1 114 ? 19.836 -1.700 -6.874 1.00 89.31 114 GLU A CA 1
ATOM 868 C C . GLU A 1 114 ? 18.481 -0.985 -6.755 1.00 89.31 114 GLU A C 1
ATOM 870 O O . GLU A 1 114 ? 18.366 0.004 -6.030 1.00 89.31 114 GLU A O 1
ATOM 875 N N . ALA A 1 115 ? 17.437 -1.470 -7.442 1.00 91.62 115 ALA A N 1
ATOM 876 C CA . ALA A 1 115 ? 16.123 -0.844 -7.382 1.00 91.62 115 ALA A CA 1
ATOM 877 C C . ALA A 1 115 ? 15.522 -1.000 -5.968 1.00 91.62 115 ALA A C 1
ATOM 879 O O . ALA A 1 115 ? 15.412 -2.132 -5.469 1.00 91.62 115 ALA A O 1
ATOM 880 N N . PRO A 1 116 ? 15.125 0.105 -5.307 1.00 91.25 116 PRO A N 1
ATOM 881 C CA . PRO A 1 116 ? 14.608 0.056 -3.947 1.00 91.25 116 PRO A CA 1
ATOM 882 C C . PRO A 1 116 ? 13.230 -0.609 -3.898 1.00 91.25 116 PRO A C 1
ATOM 884 O O . PRO A 1 116 ? 12.478 -0.608 -4.875 1.00 91.25 116 PRO A O 1
ATOM 887 N N . LEU A 1 117 ? 12.882 -1.147 -2.728 1.00 93.19 117 LEU A N 1
ATOM 888 C CA . LEU A 1 117 ? 11.512 -1.565 -2.446 1.00 93.19 117 LEU A CA 1
ATOM 889 C C . LEU A 1 117 ? 10.597 -0.335 -2.319 1.00 93.19 117 LEU A C 1
ATOM 891 O O . LEU A 1 117 ? 10.981 0.689 -1.745 1.00 93.19 117 LEU A O 1
ATOM 895 N N . GLY A 1 118 ? 9.377 -0.457 -2.835 1.00 92.00 118 GLY A N 1
ATOM 896 C CA . GLY A 1 118 ? 8.293 0.506 -2.642 1.00 92.00 118 GLY A CA 1
ATOM 897 C C . GLY A 1 118 ? 7.522 0.268 -1.341 1.00 92.00 118 GLY A C 1
ATOM 898 O O . GLY A 1 118 ? 7.803 -0.677 -0.606 1.00 92.00 118 GLY A O 1
ATOM 899 N N . ALA A 1 119 ? 6.522 1.109 -1.068 1.00 93.00 119 ALA A N 1
ATOM 900 C CA . ALA A 1 119 ? 5.731 1.043 0.167 1.00 93.00 119 ALA A CA 1
ATOM 901 C C . ALA A 1 119 ? 4.604 -0.001 0.157 1.00 93.00 119 ALA A C 1
ATOM 903 O O . ALA A 1 119 ? 4.146 -0.392 1.225 1.00 93.00 119 ALA A O 1
ATOM 904 N N . PHE A 1 120 ? 4.162 -0.463 -1.014 1.00 94.50 120 PHE A N 1
ATOM 905 C CA . PHE A 1 120 ? 3.015 -1.364 -1.145 1.00 94.50 120 PHE A CA 1
ATOM 906 C C . PHE A 1 120 ? 3.454 -2.813 -1.369 1.00 94.50 120 PHE A C 1
ATOM 908 O O . PHE A 1 120 ? 4.302 -3.086 -2.220 1.00 94.50 120 PHE A O 1
ATOM 915 N N . PHE A 1 121 ? 2.879 -3.745 -0.612 1.00 95.31 121 PHE A N 1
ATOM 916 C CA . PHE A 1 121 ? 3.197 -5.173 -0.667 1.00 95.31 121 PHE A CA 1
ATOM 917 C C . PHE A 1 121 ? 1.920 -6.005 -0.822 1.00 95.31 121 PHE A C 1
ATOM 919 O O . PHE A 1 121 ? 0.873 -5.655 -0.277 1.00 95.31 121 PHE A O 1
ATOM 926 N N . ASP A 1 122 ? 2.029 -7.122 -1.539 1.00 95.12 122 ASP A N 1
ATOM 927 C CA . ASP A 1 122 ? 1.025 -8.185 -1.627 1.00 95.12 122 ASP A CA 1
ATOM 928 C C . ASP A 1 122 ? 1.160 -9.094 -0.389 1.00 95.12 122 ASP A C 1
ATOM 930 O O . ASP A 1 122 ? 2.157 -9.825 -0.279 1.00 95.12 122 ASP A O 1
ATOM 934 N N . PRO A 1 123 ? 0.173 -9.089 0.528 1.00 92.88 123 PRO A N 1
ATOM 935 C CA . PRO A 1 123 ? 0.207 -9.888 1.749 1.00 92.88 123 PRO A CA 1
ATOM 936 C C . PRO A 1 123 ? -0.029 -11.387 1.507 1.00 92.88 123 PRO A C 1
ATOM 938 O O . PRO A 1 123 ? 0.218 -12.193 2.399 1.00 92.88 123 PRO A O 1
ATOM 941 N N . THR A 1 124 ? -0.524 -11.785 0.333 1.00 89.62 124 THR A N 1
ATOM 942 C CA . THR A 1 124 ? -0.860 -13.184 0.013 1.00 89.62 124 THR A CA 1
ATOM 943 C C . THR A 1 124 ? 0.255 -13.909 -0.739 1.00 89.62 124 THR A C 1
ATOM 945 O O . THR A 1 124 ? 0.288 -15.141 -0.773 1.00 89.62 124 THR A O 1
ATOM 948 N N . GLY A 1 125 ? 1.120 -13.148 -1.415 1.00 89.62 125 GLY A N 1
ATOM 949 C CA . GLY A 1 125 ? 2.144 -13.665 -2.314 1.00 89.62 125 GLY A CA 1
ATOM 950 C C . GLY A 1 125 ? 1.617 -14.261 -3.621 1.00 89.62 125 GLY A C 1
ATOM 951 O O . GLY A 1 125 ? 2.403 -14.800 -4.403 1.00 89.62 125 GLY A O 1
ATOM 952 N N . LYS A 1 126 ? 0.309 -14.199 -3.891 1.00 89.56 126 LYS A N 1
ATOM 953 C CA . LYS A 1 126 ? -0.358 -14.908 -4.999 1.00 89.56 126 LYS A CA 1
ATOM 954 C C . LYS A 1 126 ? -1.009 -13.975 -6.016 1.00 89.56 126 LYS A C 1
ATOM 956 O O . LYS A 1 126 ? -1.544 -14.461 -7.010 1.00 89.56 126 LYS A O 1
ATOM 961 N N . GLN A 1 127 ? -0.951 -12.664 -5.802 1.00 94.38 127 GLN A N 1
ATOM 962 C CA . GLN A 1 127 ? -1.629 -11.694 -6.655 1.00 94.38 127 GLN A CA 1
ATOM 963 C C . GLN A 1 127 ? -0.746 -11.287 -7.833 1.00 94.38 127 GLN A C 1
ATOM 965 O O . GLN A 1 127 ? 0.490 -11.319 -7.757 1.00 94.38 127 GLN A O 1
ATOM 970 N N . ARG A 1 128 ? -1.396 -10.924 -8.941 1.00 95.94 128 ARG A N 1
ATOM 971 C CA . ARG A 1 128 ? -0.776 -10.229 -10.076 1.00 95.94 128 ARG A CA 1
ATOM 972 C C . ARG A 1 128 ? -0.540 -8.768 -9.701 1.00 95.94 128 ARG A C 1
ATOM 974 O O . ARG A 1 128 ? -1.276 -8.238 -8.871 1.00 95.94 128 ARG A O 1
ATOM 981 N N . GLY A 1 129 ? 0.450 -8.108 -10.298 1.00 94.81 129 GLY A N 1
ATOM 982 C CA . GLY A 1 129 ? 0.688 -6.694 -9.985 1.00 94.81 129 GLY A CA 1
ATOM 983 C C . GLY A 1 129 ? -0.472 -5.822 -10.460 1.00 94.81 129 GLY A C 1
ATOM 984 O O . GLY A 1 129 ? -0.864 -4.890 -9.769 1.00 94.81 129 GLY A O 1
ATOM 985 N N . THR A 1 130 ? -1.139 -6.216 -11.544 1.00 97.31 130 THR A N 1
ATOM 986 C CA . THR A 1 130 ? -2.357 -5.543 -12.026 1.00 97.31 130 THR A CA 1
ATOM 987 C C . THR A 1 130 ? -3.496 -5.524 -11.007 1.00 97.31 130 THR A C 1
ATOM 989 O O . THR A 1 130 ? -4.233 -4.540 -10.952 1.00 97.31 130 THR A O 1
ATOM 992 N N . HIS A 1 131 ? -3.609 -6.545 -10.148 1.00 97.56 131 HIS A N 1
ATOM 993 C CA . HIS A 1 131 ? -4.570 -6.527 -9.041 1.00 97.56 131 HIS A CA 1
ATOM 994 C C . HIS A 1 131 ? -4.141 -5.591 -7.900 1.00 97.56 131 HIS A C 1
ATOM 996 O O . HIS A 1 131 ? -4.968 -5.129 -7.126 1.00 97.56 131 HIS A O 1
ATOM 1002 N N . MET A 1 132 ? -2.844 -5.307 -7.800 1.00 96.06 132 MET A N 1
ATOM 1003 C CA . MET A 1 132 ? -2.229 -4.417 -6.813 1.00 96.06 132 MET A CA 1
ATOM 1004 C C . MET A 1 132 ? -2.138 -2.962 -7.300 1.00 96.06 132 MET A C 1
ATOM 1006 O O . MET A 1 132 ? -1.466 -2.156 -6.665 1.00 96.06 132 MET A O 1
ATOM 1010 N N . GLY A 1 133 ? -2.749 -2.628 -8.442 1.00 96.00 133 GLY A N 1
ATOM 1011 C CA . GLY A 1 133 ? -2.673 -1.277 -9.003 1.00 96.00 133 GLY A CA 1
ATOM 1012 C C . GLY A 1 133 ? -1.327 -0.943 -9.656 1.00 96.00 133 GLY A C 1
ATOM 1013 O O . GLY A 1 133 ? -0.958 0.223 -9.707 1.00 96.00 133 GLY A O 1
ATOM 1014 N N . VAL A 1 134 ? -0.559 -1.937 -10.116 1.00 95.31 134 VAL A N 1
ATOM 1015 C CA . VAL A 1 134 ? 0.752 -1.695 -10.736 1.00 95.31 134 VAL A CA 1
ATOM 1016 C C . VAL A 1 134 ? 0.959 -2.503 -12.016 1.00 95.31 134 VAL A C 1
ATOM 1018 O O . VAL A 1 134 ? 0.533 -3.654 -12.118 1.00 95.31 134 VAL A O 1
ATOM 1021 N N . ASN A 1 135 ? 1.639 -1.920 -13.000 1.00 95.38 135 ASN A N 1
ATOM 1022 C CA . ASN A 1 135 ? 2.052 -2.611 -14.217 1.00 95.38 135 ASN A CA 1
ATOM 1023 C C . ASN A 1 135 ? 3.042 -3.744 -13.876 1.00 95.38 135 ASN A C 1
ATOM 1025 O O . ASN A 1 135 ? 4.120 -3.492 -13.333 1.00 95.38 135 ASN A O 1
ATOM 1029 N N . ASP A 1 136 ? 2.674 -4.992 -14.187 1.00 94.19 136 ASP A N 1
ATOM 1030 C CA . ASP A 1 136 ? 3.470 -6.194 -13.916 1.00 94.19 136 ASP A CA 1
ATOM 1031 C C . ASP A 1 136 ? 4.254 -6.732 -15.122 1.00 94.19 136 ASP A C 1
ATOM 1033 O O . ASP A 1 136 ? 4.673 -7.893 -15.104 1.00 94.19 136 ASP A O 1
ATOM 1037 N N . ASP A 1 137 ? 4.511 -5.896 -16.137 1.00 95.19 137 ASP A N 1
ATOM 1038 C CA . ASP A 1 137 ? 5.365 -6.249 -17.274 1.00 95.19 137 ASP A CA 1
ATOM 1039 C C . ASP A 1 137 ? 6.748 -6.746 -16.787 1.00 95.19 137 ASP A C 1
ATOM 1041 O O . ASP A 1 137 ? 7.495 -5.981 -16.160 1.00 95.19 137 ASP A O 1
ATOM 1045 N N . PRO A 1 138 ? 7.144 -7.999 -17.099 1.00 93.88 138 PRO A N 1
ATOM 1046 C CA . PRO A 1 138 ? 8.418 -8.587 -16.669 1.00 93.88 138 PRO A CA 1
ATOM 1047 C C . PRO A 1 138 ? 9.672 -7.906 -17.259 1.00 93.88 138 PRO A C 1
ATOM 1049 O O . PRO A 1 138 ? 10.811 -8.195 -16.851 1.00 93.88 138 PRO A O 1
ATOM 1052 N N . ASN A 1 139 ? 9.502 -7.020 -18.241 1.00 93.19 139 ASN A N 1
ATOM 1053 C CA . ASN A 1 139 ? 10.568 -6.170 -18.760 1.00 93.19 139 ASN A CA 1
ATOM 1054 C C . ASN A 1 139 ? 10.856 -4.979 -17.839 1.00 93.19 139 ASN A C 1
ATOM 1056 O O . ASN A 1 139 ? 12.006 -4.546 -17.777 1.00 93.19 139 ASN A O 1
ATOM 1060 N N . ILE A 1 140 ? 9.856 -4.498 -17.094 1.00 93.94 140 ILE A N 1
ATOM 1061 C CA . ILE A 1 140 ? 9.948 -3.302 -16.244 1.00 93.94 140 ILE A CA 1
ATOM 1062 C C . ILE A 1 140 ? 10.042 -3.679 -14.763 1.00 93.94 140 ILE A C 1
ATOM 1064 O O . ILE A 1 140 ? 10.846 -3.109 -14.018 1.00 93.94 140 ILE A O 1
ATOM 1068 N N . ARG A 1 141 ? 9.240 -4.656 -14.329 1.00 95.12 141 ARG A N 1
ATOM 1069 C CA . ARG A 1 141 ? 9.134 -5.079 -12.932 1.00 95.12 141 ARG A CA 1
ATOM 1070 C C . ARG A 1 141 ? 9.489 -6.540 -12.733 1.00 95.12 141 ARG A C 1
ATOM 1072 O O . ARG A 1 141 ? 9.392 -7.372 -13.629 1.00 95.12 141 ARG A O 1
ATOM 1079 N N . GLU A 1 142 ? 9.888 -6.856 -11.511 1.00 95.06 142 GLU A N 1
ATOM 1080 C CA . GLU A 1 142 ? 10.072 -8.225 -11.054 1.00 95.06 142 GLU A CA 1
ATOM 1081 C C . GLU A 1 142 ? 9.355 -8.443 -9.722 1.00 95.06 142 GLU A C 1
ATOM 1083 O O . GLU A 1 142 ? 9.325 -7.572 -8.847 1.00 95.06 142 GLU A O 1
ATOM 1088 N N . LYS A 1 143 ? 8.762 -9.630 -9.577 1.00 95.44 143 LYS A N 1
ATOM 1089 C CA . LYS A 1 143 ? 8.181 -10.068 -8.313 1.00 95.44 143 LYS A CA 1
ATOM 1090 C C . LYS A 1 143 ? 9.296 -10.552 -7.398 1.00 95.44 143 LYS A C 1
ATOM 1092 O O . LYS A 1 143 ? 10.087 -11.406 -7.793 1.00 95.44 143 LYS A O 1
ATOM 1097 N N . VAL A 1 144 ? 9.325 -10.054 -6.169 1.00 95.69 144 VAL A N 1
ATOM 1098 C CA . VAL A 1 144 ? 10.280 -10.468 -5.135 1.00 95.69 144 VAL A CA 1
ATOM 1099 C C . VAL A 1 144 ? 9.558 -10.936 -3.882 1.00 95.69 144 VAL A C 1
ATOM 1101 O O . VAL A 1 144 ? 8.454 -10.484 -3.580 1.00 95.69 144 VAL A O 1
ATOM 1104 N N . ILE A 1 145 ? 10.192 -11.856 -3.161 1.00 94.69 145 ILE A N 1
ATOM 1105 C CA . ILE A 1 145 ? 9.778 -12.292 -1.829 1.00 94.69 145 ILE A CA 1
ATOM 1106 C C . ILE A 1 145 ? 10.474 -11.384 -0.830 1.00 94.69 145 ILE A C 1
ATOM 1108 O O . ILE A 1 145 ? 11.694 -11.239 -0.881 1.00 94.69 145 ILE A O 1
ATOM 1112 N N . CYS A 1 146 ? 9.694 -10.781 0.053 1.00 93.00 146 CYS A N 1
ATOM 1113 C CA . CYS A 1 146 ? 10.123 -9.836 1.065 1.00 93.00 146 CYS A CA 1
ATOM 1114 C C . CYS A 1 146 ? 9.941 -10.462 2.446 1.00 93.00 146 CYS A C 1
ATOM 1116 O O . CYS A 1 146 ? 8.862 -10.954 2.780 1.00 93.00 146 CYS A O 1
ATOM 1118 N N . THR A 1 147 ? 10.989 -10.414 3.259 1.00 90.75 147 THR A N 1
ATOM 1119 C CA . THR A 1 147 ? 11.006 -11.022 4.586 1.00 90.75 147 THR A CA 1
ATOM 1120 C C . THR A 1 147 ? 11.358 -9.970 5.621 1.00 90.75 147 THR A C 1
ATOM 1122 O O . THR A 1 147 ? 12.340 -9.239 5.477 1.00 90.75 147 THR A O 1
ATOM 1125 N N . LEU A 1 148 ? 10.564 -9.911 6.689 1.00 84.69 148 LEU A N 1
ATOM 1126 C CA . LEU A 1 148 ? 10.940 -9.196 7.900 1.00 84.69 148 LEU A CA 1
ATOM 1127 C C . LEU A 1 148 ? 11.789 -10.140 8.775 1.00 84.69 148 LEU A C 1
ATOM 1129 O O . LEU A 1 148 ? 11.264 -11.174 9.192 1.00 84.69 148 LEU A O 1
ATOM 1133 N N . PRO A 1 149 ? 13.075 -9.839 9.044 1.00 81.25 149 PRO A N 1
ATOM 1134 C CA . PRO A 1 149 ? 13.950 -10.727 9.805 1.00 81.25 149 PRO A CA 1
ATOM 1135 C C . PRO A 1 149 ? 13.435 -10.999 11.219 1.00 81.25 149 PRO A C 1
ATOM 1137 O O . PRO A 1 149 ? 12.867 -10.107 11.863 1.00 81.25 149 PRO A O 1
ATOM 1140 N N . ASP A 1 150 ? 13.709 -12.200 11.727 1.00 79.31 150 ASP A N 1
ATOM 1141 C CA . ASP A 1 150 ? 13.397 -12.581 13.104 1.00 79.31 150 ASP A CA 1
ATOM 1142 C C . ASP A 1 150 ? 13.979 -11.581 14.114 1.00 79.31 150 ASP A C 1
ATOM 1144 O O . ASP A 1 150 ? 15.091 -11.072 13.964 1.00 79.31 150 ASP A O 1
ATOM 1148 N N . GLY A 1 151 ? 13.202 -11.278 15.157 1.00 73.31 151 GLY A N 1
ATOM 1149 C CA . GLY A 1 151 ? 13.578 -10.295 16.176 1.00 73.31 151 GLY A CA 1
ATOM 1150 C C . GLY A 1 151 ? 13.396 -8.830 15.760 1.00 73.31 151 GLY A C 1
ATOM 1151 O O . GLY A 1 151 ? 13.617 -7.939 16.583 1.00 73.31 151 GLY A O 1
ATOM 1152 N N . SER A 1 152 ? 12.946 -8.551 14.531 1.00 79.69 152 SER A N 1
ATOM 1153 C CA . SER A 1 152 ? 12.508 -7.204 14.151 1.00 79.69 152 SER A CA 1
ATOM 1154 C C . SER A 1 152 ? 11.287 -6.780 14.978 1.00 79.69 152 SER A C 1
ATOM 1156 O O . SER A 1 152 ? 10.411 -7.603 15.254 1.00 79.69 152 SER A O 1
ATOM 1158 N N . PRO A 1 153 ? 11.169 -5.500 15.374 1.00 81.69 153 PRO A N 1
ATOM 1159 C CA . PRO A 1 153 ? 9.935 -5.027 15.978 1.00 81.69 153 PRO A CA 1
ATOM 1160 C C . PRO A 1 153 ? 8.804 -5.083 14.954 1.00 81.69 153 PRO A C 1
ATOM 1162 O O . PRO A 1 153 ? 9.031 -4.971 13.747 1.00 81.69 153 PRO A O 1
ATOM 1165 N N . LYS A 1 154 ? 7.580 -5.219 15.463 1.00 86.50 154 LYS A N 1
ATOM 1166 C CA . LYS A 1 154 ? 6.376 -5.161 14.638 1.00 86.50 154 LYS A CA 1
ATOM 1167 C C . LYS A 1 154 ? 6.321 -3.839 13.880 1.00 86.50 154 LYS A C 1
ATOM 1169 O O . LYS A 1 154 ? 6.649 -2.788 14.436 1.00 86.50 154 LYS A O 1
ATOM 1174 N N . ILE A 1 155 ? 5.881 -3.899 12.628 1.00 88.31 155 ILE A N 1
ATOM 1175 C CA . ILE A 1 155 ? 5.703 -2.711 11.795 1.00 88.31 155 ILE A CA 1
ATOM 1176 C C . ILE A 1 155 ? 4.214 -2.401 11.702 1.00 88.31 155 ILE A C 1
ATOM 1178 O O . ILE A 1 155 ? 3.416 -3.273 11.362 1.00 88.31 155 ILE A O 1
ATOM 1182 N N . GLN A 1 156 ? 3.842 -1.158 11.997 1.00 91.06 156 GLN A N 1
ATOM 1183 C CA . GLN A 1 156 ? 2.489 -0.675 11.758 1.00 91.06 156 GLN A CA 1
ATOM 1184 C C . GLN A 1 156 ? 2.290 -0.440 10.255 1.00 91.06 156 GLN A C 1
ATOM 1186 O O . GLN A 1 156 ? 3.068 0.280 9.627 1.00 91.06 156 GLN A O 1
ATOM 1191 N N . ALA A 1 157 ? 1.259 -1.049 9.683 1.00 94.31 157 ALA A N 1
ATOM 1192 C CA . ALA A 1 157 ? 0.953 -0.999 8.257 1.00 94.31 157 ALA A CA 1
ATOM 1193 C C . ALA A 1 157 ? -0.531 -0.688 8.028 1.00 94.31 157 ALA A C 1
ATOM 1195 O O . ALA A 1 157 ? -1.360 -0.944 8.902 1.00 94.31 157 ALA A O 1
ATOM 1196 N N . LEU A 1 158 ? -0.872 -0.162 6.854 1.00 97.19 158 LEU A N 1
ATOM 1197 C CA . LEU A 1 158 ? -2.259 0.046 6.435 1.00 97.19 158 LEU A CA 1
ATOM 1198 C C . LEU A 1 158 ? -2.679 -1.083 5.495 1.00 97.19 158 LEU A C 1
ATOM 1200 O O . LEU A 1 158 ? -2.133 -1.207 4.405 1.00 97.19 158 LEU A O 1
ATOM 1204 N N . SER A 1 159 ? -3.645 -1.896 5.908 1.00 97.56 159 SER A N 1
ATOM 1205 C CA . SER A 1 159 ? -4.278 -2.916 5.071 1.00 97.56 159 SER A CA 1
ATOM 1206 C C . SER A 1 159 ? -5.480 -2.314 4.352 1.00 97.56 159 SER A C 1
ATOM 1208 O O . SER A 1 159 ? -6.307 -1.641 4.973 1.00 97.56 159 SER A O 1
ATOM 1210 N N . SER A 1 160 ? -5.560 -2.547 3.046 1.00 98.25 160 SER A N 1
ATOM 1211 C CA . SER A 1 160 ? -6.638 -2.065 2.180 1.00 98.25 160 SER A CA 1
ATOM 1212 C C . SER A 1 160 ? -6.773 -2.945 0.937 1.00 98.25 160 SER A C 1
ATOM 1214 O O . SER A 1 160 ? -5.969 -3.854 0.732 1.00 98.25 160 SER A O 1
ATOM 1216 N N . THR A 1 161 ? -7.757 -2.649 0.094 1.00 98.50 161 THR A N 1
ATOM 1217 C CA . THR A 1 161 ? -7.872 -3.201 -1.260 1.00 98.50 161 THR A CA 1
ATOM 1218 C C . THR A 1 161 ? -7.440 -2.146 -2.279 1.00 98.50 161 THR A C 1
ATOM 1220 O O . THR A 1 161 ? -7.710 -0.958 -2.093 1.00 98.50 161 THR A O 1
ATOM 1223 N N . ALA A 1 162 ? -6.757 -2.557 -3.344 1.00 98.38 162 ALA A N 1
ATOM 1224 C CA . ALA A 1 162 ? -6.345 -1.667 -4.421 1.00 98.38 162 ALA A CA 1
ATOM 1225 C C . ALA A 1 162 ? -7.546 -1.214 -5.265 1.00 98.38 162 ALA A C 1
ATOM 1227 O O . ALA A 1 162 ? -8.366 -2.034 -5.684 1.00 98.38 162 ALA A O 1
ATOM 1228 N N . SER A 1 163 ? -7.636 0.085 -5.548 1.00 98.19 163 SER A N 1
ATOM 1229 C CA . SER A 1 163 ? -8.600 0.613 -6.520 1.00 98.19 163 SER A CA 1
ATOM 1230 C C . SER A 1 163 ? -8.172 0.254 -7.949 1.00 98.19 163 SER A C 1
ATOM 1232 O O . SER A 1 163 ? -6.971 0.177 -8.222 1.00 98.19 163 SER A O 1
ATOM 1234 N N . PRO A 1 164 ? -9.113 0.087 -8.895 1.00 97.88 164 PRO A N 1
ATOM 1235 C CA . PRO A 1 164 ? -8.793 0.201 -10.311 1.00 97.88 164 PRO A CA 1
ATOM 1236 C C . PRO A 1 164 ? -8.186 1.583 -10.586 1.00 97.88 164 PRO A C 1
ATOM 1238 O O . PRO A 1 164 ? -8.780 2.599 -10.212 1.00 97.88 164 PRO A O 1
ATOM 1241 N N . ILE A 1 165 ? -7.013 1.619 -11.216 1.00 97.06 165 ILE A N 1
ATOM 1242 C CA . ILE A 1 165 ? -6.256 2.845 -11.520 1.00 97.06 165 ILE A CA 1
ATOM 1243 C C . ILE A 1 165 ? -5.509 2.700 -12.846 1.00 97.06 165 ILE A C 1
ATOM 1245 O O . ILE A 1 165 ? -5.341 1.594 -13.357 1.00 97.06 165 ILE A O 1
ATOM 1249 N N . ILE A 1 166 ? -5.067 3.819 -13.415 1.00 97.31 166 ILE A N 1
ATOM 1250 C CA . ILE A 1 166 ? -4.154 3.829 -14.561 1.00 97.31 166 ILE A CA 1
ATOM 1251 C C . ILE A 1 166 ? -2.745 4.036 -14.006 1.00 97.31 166 ILE A C 1
ATOM 1253 O O . ILE A 1 166 ? -2.491 5.060 -13.382 1.00 97.31 166 ILE A O 1
ATOM 1257 N N . ASP A 1 167 ? -1.853 3.073 -14.229 1.00 95.94 167 ASP A N 1
ATOM 1258 C CA . ASP A 1 167 ? -0.426 3.206 -13.938 1.00 95.94 167 ASP A CA 1
ATOM 1259 C C . ASP A 1 167 ? 0.242 3.988 -15.074 1.00 95.94 167 ASP A C 1
ATOM 1261 O O . ASP A 1 167 ? 0.654 3.425 -16.092 1.00 95.94 167 ASP A O 1
ATOM 1265 N N . ASP A 1 168 ? 0.282 5.308 -14.914 1.00 95.56 168 ASP A N 1
ATOM 1266 C CA . ASP A 1 168 ? 0.950 6.253 -15.812 1.00 95.56 168 ASP A CA 1
ATOM 1267 C C . ASP A 1 168 ? 2.331 6.696 -15.295 1.00 95.56 168 ASP A C 1
ATOM 1269 O O . ASP A 1 168 ? 3.025 7.464 -15.962 1.00 95.56 168 ASP A O 1
ATOM 1273 N N . TRP A 1 169 ? 2.769 6.182 -14.140 1.00 91.25 169 TRP A N 1
ATOM 1274 C CA . TRP A 1 169 ? 4.063 6.511 -13.536 1.00 91.25 169 TRP A CA 1
ATOM 1275 C C . TRP A 1 169 ? 5.144 5.463 -13.817 1.00 91.25 169 TRP A C 1
ATOM 1277 O O . TRP A 1 169 ? 6.327 5.803 -13.817 1.00 91.25 169 TRP A O 1
ATOM 1287 N N . THR A 1 170 ? 4.781 4.195 -14.049 1.00 91.69 170 THR A N 1
ATOM 1288 C CA . THR A 1 170 ? 5.746 3.122 -14.350 1.00 91.69 170 THR A CA 1
ATOM 1289 C C . THR A 1 170 ? 6.299 3.239 -15.767 1.00 91.69 170 THR A C 1
ATOM 1291 O O . THR A 1 170 ? 7.505 3.097 -15.969 1.00 91.69 170 THR A O 1
ATOM 1294 N N . ASN A 1 171 ? 5.429 3.506 -16.744 1.00 93.38 171 ASN A N 1
ATOM 1295 C CA . ASN A 1 171 ? 5.799 3.818 -18.122 1.00 93.38 171 ASN A CA 1
ATOM 1296 C C . ASN A 1 171 ? 4.882 4.933 -18.658 1.00 93.38 171 ASN A C 1
ATOM 1298 O O . ASN A 1 171 ? 3.825 4.634 -19.212 1.00 93.38 171 ASN A O 1
ATOM 1302 N N . PRO A 1 172 ? 5.268 6.213 -18.513 1.00 93.38 172 PRO A N 1
ATOM 1303 C CA . PRO A 1 172 ? 4.420 7.333 -18.927 1.00 93.38 172 PRO A CA 1
ATOM 1304 C C . PRO A 1 172 ? 4.099 7.372 -20.427 1.00 93.38 172 PRO A C 1
ATOM 1306 O O . PRO A 1 172 ? 3.110 7.985 -20.825 1.00 93.38 172 PRO A O 1
ATOM 1309 N N . GLU A 1 173 ? 4.926 6.742 -21.269 1.00 96.25 173 GLU A N 1
ATOM 1310 C CA . GLU A 1 173 ? 4.699 6.668 -22.719 1.00 96.25 173 GLU A CA 1
ATOM 1311 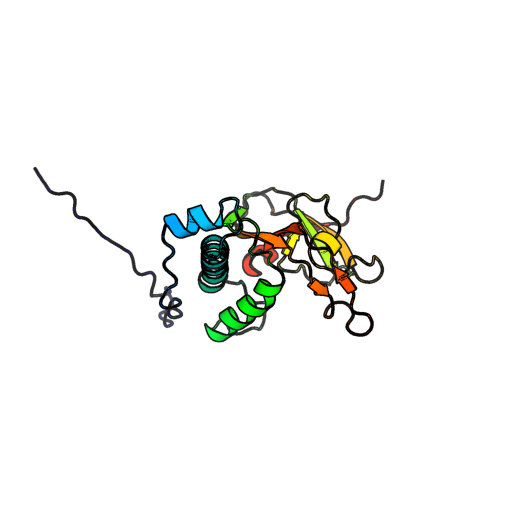C C . GLU A 1 173 ? 3.624 5.632 -23.085 1.00 96.25 173 GLU A C 1
ATOM 1313 O O . GLU A 1 173 ? 2.940 5.786 -24.097 1.00 96.25 173 GLU A O 1
ATOM 1318 N N . GLU A 1 174 ? 3.429 4.616 -22.239 1.00 95.50 174 GLU A N 1
ATOM 1319 C CA . GLU A 1 174 ? 2.407 3.577 -22.394 1.00 95.50 174 GLU A CA 1
ATOM 1320 C C . GLU A 1 174 ? 1.676 3.332 -21.059 1.00 95.50 174 GLU A C 1
ATOM 1322 O O . GLU A 1 174 ? 1.933 2.328 -20.383 1.00 95.50 174 GLU A O 1
ATOM 1327 N N . PRO A 1 175 ? 0.756 4.237 -20.659 1.00 96.25 175 PRO A N 1
ATOM 1328 C CA . PRO A 1 175 ? -0.025 4.073 -19.439 1.00 96.25 175 PRO A CA 1
ATOM 1329 C C . PRO A 1 175 ? -0.793 2.752 -19.430 1.00 96.25 175 PRO A C 1
ATOM 1331 O O . PRO A 1 175 ? -1.431 2.380 -20.421 1.00 96.25 175 PRO A O 1
ATOM 1334 N N . PHE A 1 176 ? -0.772 2.056 -18.297 1.00 96.94 176 PHE A N 1
ATOM 1335 C CA . PHE A 1 176 ? -1.319 0.709 -18.191 1.00 96.94 176 PHE A CA 1
ATOM 1336 C C . PHE A 1 176 ? -2.557 0.676 -17.278 1.00 96.94 176 PHE A C 1
ATOM 1338 O O . PHE A 1 176 ? -2.462 1.062 -16.114 1.00 96.94 176 PHE A O 1
ATOM 1345 N N . PRO A 1 177 ? -3.729 0.208 -17.745 1.00 97.50 177 PRO A N 1
ATOM 1346 C CA . PRO A 1 177 ? -4.899 0.071 -16.886 1.00 97.50 177 PRO A CA 1
ATOM 1347 C C . PRO A 1 177 ? -4.731 -1.115 -15.928 1.00 97.50 177 PRO A C 1
ATOM 1349 O O . PRO A 1 177 ? -4.606 -2.264 -16.352 1.00 97.50 177 PRO A O 1
ATOM 1352 N N . CYS A 1 178 ? -4.770 -0.847 -14.628 1.00 97.69 178 CYS A N 1
ATOM 1353 C CA . CYS A 1 178 ? -4.718 -1.860 -13.586 1.00 97.69 178 CYS A CA 1
ATOM 1354 C C . CYS A 1 178 ? -6.126 -2.216 -13.099 1.00 97.69 178 CYS A C 1
ATOM 1356 O O . CYS A 1 178 ? -6.972 -1.350 -12.875 1.00 97.69 178 CYS A O 1
ATOM 1358 N N . GLU A 1 179 ? -6.359 -3.513 -12.908 1.00 97.38 179 GLU A N 1
ATOM 1359 C CA . GLU A 1 179 ? -7.650 -4.063 -12.486 1.00 97.38 179 GLU A CA 1
ATOM 1360 C C . GLU A 1 179 ? -8.003 -3.665 -11.044 1.00 97.38 179 GLU A C 1
ATOM 1362 O O . GLU A 1 179 ? -9.180 -3.505 -10.722 1.00 97.38 179 GLU A O 1
ATOM 1367 N N . GLY A 1 180 ? -6.996 -3.492 -10.179 1.00 96.62 180 GLY A N 1
ATOM 1368 C CA . GLY A 1 180 ? -7.210 -3.326 -8.742 1.00 96.62 180 GLY A CA 1
ATOM 1369 C C . GLY A 1 180 ? -7.822 -4.588 -8.127 1.00 96.62 180 GLY A C 1
ATOM 1370 O O . GLY A 1 180 ? -7.578 -5.698 -8.596 1.00 96.62 180 GLY A O 1
ATOM 1371 N N . SER A 1 181 ? -8.644 -4.437 -7.088 1.00 97.31 181 SER A N 1
ATOM 1372 C CA . SER A 1 181 ? -9.329 -5.503 -6.330 1.00 97.31 181 SER A CA 1
ATOM 1373 C C . SER A 1 181 ? -8.449 -6.406 -5.463 1.00 97.31 181 SER A C 1
ATOM 1375 O O . SER A 1 181 ? -8.981 -7.179 -4.666 1.00 97.31 181 SER A O 1
ATOM 1377 N N . GLY A 1 182 ? -7.126 -6.306 -5.585 1.00 97.31 182 GLY A N 1
ATOM 1378 C CA . GLY A 1 182 ? -6.196 -7.069 -4.772 1.00 97.31 182 GLY A CA 1
ATOM 1379 C C . GLY A 1 182 ? -5.986 -6.482 -3.380 1.00 97.31 182 GLY A C 1
ATOM 1380 O O . GLY A 1 182 ? -6.026 -5.267 -3.189 1.00 97.31 182 GLY A O 1
ATOM 1381 N N . ASP A 1 183 ? -5.733 -7.345 -2.400 1.00 97.19 183 ASP A N 1
ATOM 1382 C CA . ASP A 1 183 ? -5.368 -6.926 -1.048 1.00 97.19 183 ASP A CA 1
ATOM 1383 C C . ASP A 1 183 ? -3.959 -6.345 -1.042 1.00 97.19 183 ASP A C 1
ATOM 1385 O O . ASP A 1 183 ? -3.027 -6.956 -1.559 1.00 97.19 183 ASP A O 1
ATOM 1389 N N . GLN A 1 184 ? -3.771 -5.213 -0.380 1.00 96.75 184 GLN A N 1
ATOM 1390 C CA . GLN A 1 184 ? -2.477 -4.564 -0.260 1.00 96.75 184 GLN A CA 1
ATOM 1391 C C . GLN A 1 184 ? -2.196 -4.113 1.165 1.00 96.75 184 GLN A C 1
ATOM 1393 O O . GLN A 1 184 ? -3.100 -3.770 1.933 1.00 96.75 184 GLN A O 1
ATOM 1398 N N . ILE A 1 185 ? -0.911 -4.092 1.509 1.00 95.62 185 ILE A N 1
ATOM 1399 C CA . ILE A 1 185 ? -0.425 -3.455 2.729 1.00 95.62 185 ILE A CA 1
ATOM 1400 C C . ILE A 1 185 ? 0.536 -2.322 2.369 1.00 95.62 185 ILE A C 1
ATOM 1402 O O . ILE A 1 185 ? 1.488 -2.526 1.617 1.00 95.62 185 ILE A O 1
ATOM 1406 N N . ASN A 1 186 ? 0.290 -1.129 2.905 1.00 95.69 186 ASN A N 1
ATOM 1407 C CA . ASN A 1 186 ? 1.236 -0.019 2.868 1.00 95.69 186 ASN A CA 1
ATOM 1408 C C . ASN A 1 186 ? 2.116 -0.076 4.122 1.00 95.69 186 ASN A C 1
ATOM 1410 O O . ASN A 1 186 ? 1.610 -0.153 5.244 1.00 95.69 186 ASN A O 1
ATOM 1414 N N . VAL A 1 187 ? 3.429 -0.079 3.922 1.00 93.62 187 VAL A N 1
ATOM 1415 C CA . VAL A 1 187 ? 4.455 -0.169 4.961 1.00 93.62 187 VAL A CA 1
ATOM 1416 C C . VAL A 1 187 ? 5.281 1.121 4.925 1.00 93.62 187 VAL A C 1
ATOM 1418 O O . VAL A 1 187 ? 5.728 1.522 3.847 1.00 93.62 187 VAL A O 1
ATOM 1421 N N . PRO A 1 188 ? 5.554 1.765 6.076 1.00 91.06 188 PRO A N 1
ATOM 1422 C CA . PRO A 1 188 ? 6.354 2.982 6.096 1.00 91.06 188 PRO A CA 1
ATOM 1423 C C . PRO A 1 188 ? 7.789 2.694 5.640 1.00 91.06 188 PRO A C 1
ATOM 1425 O O . PRO A 1 188 ? 8.349 1.648 5.974 1.00 91.06 188 PRO A O 1
ATOM 1428 N N . HIS A 1 189 ? 8.432 3.639 4.950 1.00 87.06 189 HIS A N 1
ATOM 1429 C CA . HIS A 1 189 ? 9.828 3.513 4.507 1.00 87.06 189 HIS A CA 1
ATOM 1430 C C . HIS A 1 189 ? 10.806 3.184 5.646 1.00 87.06 189 HIS A C 1
ATOM 1432 O O . HIS A 1 189 ? 11.742 2.404 5.455 1.00 87.06 189 HIS A O 1
ATOM 1438 N N . SER A 1 190 ? 10.552 3.693 6.855 1.00 85.06 190 SER A N 1
ATOM 1439 C CA . S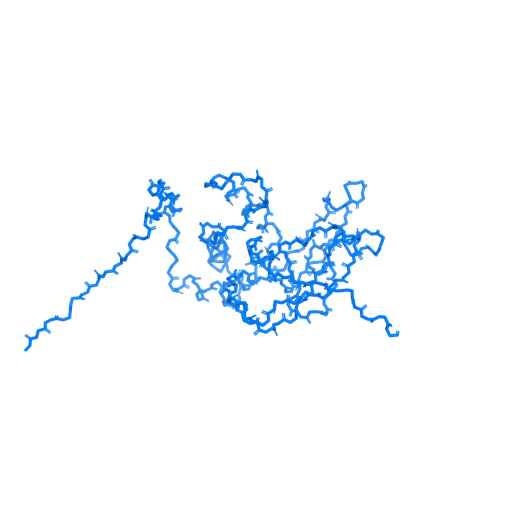ER A 1 190 ? 11.293 3.310 8.066 1.00 85.06 190 SER A CA 1
ATOM 1440 C C . SER A 1 190 ? 11.235 1.802 8.364 1.00 85.06 190 SER A C 1
ATOM 1442 O O . SER A 1 190 ? 12.230 1.221 8.802 1.00 85.06 190 SER A O 1
ATOM 1444 N N . GLY A 1 191 ? 10.102 1.153 8.091 1.00 84.56 191 GLY A N 1
ATOM 1445 C CA . GLY A 1 191 ? 9.922 -0.295 8.171 1.00 84.56 191 GLY A CA 1
ATOM 1446 C C . GLY A 1 191 ? 10.554 -1.041 6.995 1.00 84.56 191 GLY A C 1
ATOM 1447 O O . GLY A 1 191 ? 11.217 -2.052 7.211 1.00 84.56 191 GLY A O 1
ATOM 1448 N N . ILE A 1 192 ? 10.432 -0.508 5.773 1.00 87.69 192 ILE A N 1
ATOM 1449 C CA . ILE A 1 192 ? 10.999 -1.108 4.548 1.00 87.69 192 ILE A CA 1
ATOM 1450 C C . ILE A 1 192 ? 12.511 -1.311 4.663 1.00 87.69 192 ILE A C 1
ATOM 1452 O O . ILE A 1 192 ? 13.018 -2.343 4.241 1.00 87.69 192 ILE A O 1
ATOM 1456 N N . SER A 1 193 ? 13.234 -0.375 5.288 1.00 85.31 193 SER A N 1
ATOM 1457 C CA . SER A 1 193 ? 14.689 -0.483 5.510 1.00 85.31 193 SER A CA 1
ATOM 1458 C C . SER A 1 193 ? 15.140 -1.742 6.270 1.00 85.31 193 SER A C 1
ATOM 1460 O O . SER A 1 193 ? 16.323 -2.072 6.272 1.00 85.31 193 SER A O 1
ATOM 1462 N N . ARG A 1 194 ? 14.205 -2.438 6.927 1.00 85.19 194 ARG 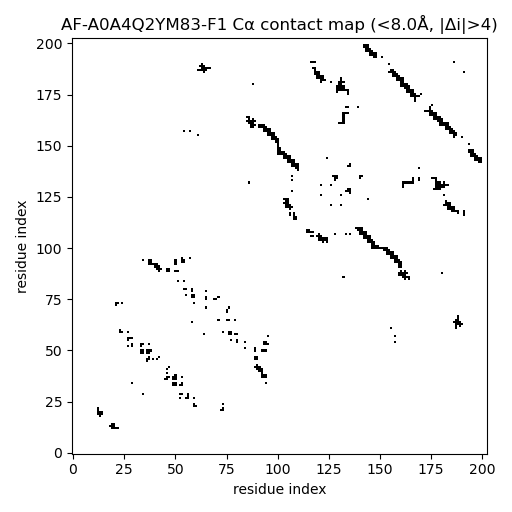A N 1
ATOM 1463 C CA . ARG A 1 194 ? 14.444 -3.664 7.699 1.00 85.19 194 ARG A CA 1
ATOM 1464 C C . ARG A 1 194 ? 14.041 -4.921 6.939 1.00 85.19 194 ARG A C 1
ATOM 1466 O O . ARG A 1 194 ? 14.313 -6.016 7.414 1.00 85.19 194 ARG A O 1
ATOM 1473 N N . ILE A 1 195 ? 13.371 -4.769 5.801 1.00 89.00 195 ILE A N 1
ATOM 1474 C CA . ILE A 1 195 ? 12.910 -5.864 4.958 1.00 89.00 195 ILE A CA 1
ATOM 1475 C C . ILE A 1 195 ? 14.059 -6.283 4.044 1.00 89.00 195 ILE A C 1
ATOM 1477 O O . ILE A 1 195 ? 14.641 -5.463 3.333 1.00 89.00 195 ILE A O 1
ATOM 1481 N N . THR A 1 196 ? 14.367 -7.575 4.039 1.00 91.12 196 THR A N 1
ATOM 1482 C CA . THR A 1 196 ? 15.236 -8.181 3.027 1.00 91.12 196 THR A CA 1
ATOM 1483 C C . THR A 1 196 ? 14.384 -8.755 1.904 1.00 91.12 196 THR A C 1
ATOM 1485 O O . THR A 1 196 ? 13.195 -9.023 2.091 1.00 91.12 196 THR A O 1
ATOM 1488 N N . TRP A 1 197 ? 14.963 -8.931 0.716 1.00 93.75 197 TRP A N 1
ATOM 1489 C CA . TRP A 1 197 ? 14.239 -9.518 -0.405 1.00 93.75 197 TRP A CA 1
ATOM 1490 C C . TRP A 1 197 ? 15.095 -10.490 -1.213 1.00 93.75 197 TRP A C 1
ATOM 1492 O O . TRP A 1 197 ? 16.324 -10.413 -1.221 1.00 93.75 197 TRP A O 1
ATOM 1502 N N . ARG A 1 198 ? 14.421 -11.413 -1.898 1.00 93.50 198 ARG A N 1
ATOM 1503 C CA . ARG A 1 198 ? 15.010 -12.381 -2.831 1.00 93.50 198 ARG A CA 1
ATOM 1504 C C . ARG A 1 198 ? 14.086 -12.605 -4.022 1.00 93.50 198 ARG A C 1
ATOM 1506 O O . ARG A 1 198 ? 12.874 -12.407 -3.922 1.00 93.50 198 ARG A O 1
ATOM 1513 N N . LYS A 1 199 ? 14.642 -13.055 -5.145 1.00 92.38 199 LYS A N 1
ATOM 1514 C CA . LYS A 1 199 ? 13.832 -13.507 -6.283 1.00 92.38 199 LYS A CA 1
ATOM 1515 C C . LYS A 1 199 ? 13.188 -14.863 -5.944 1.00 92.38 199 LYS A C 1
ATOM 1517 O O . LYS A 1 199 ? 13.811 -15.646 -5.219 1.00 92.38 199 LYS A O 1
ATOM 1522 N N . PRO A 1 200 ? 11.963 -15.147 -6.419 1.00 87.56 200 PRO A N 1
ATOM 1523 C CA . PRO A 1 200 ? 11.387 -16.482 -6.335 1.00 87.56 200 PRO A CA 1
ATOM 1524 C C . PRO A 1 200 ? 12.320 -17.498 -6.998 1.00 87.56 200 PRO A C 1
ATOM 1526 O O . PRO A 1 200 ? 12.926 -17.204 -8.029 1.00 87.56 200 PRO A O 1
ATOM 1529 N N . GLU A 1 201 ? 12.440 -18.686 -6.412 1.00 82.75 201 GLU A N 1
ATOM 1530 C CA . GLU A 1 201 ? 13.169 -19.777 -7.057 1.00 82.75 201 GLU A CA 1
ATOM 1531 C C . GLU A 1 201 ? 12.407 -20.198 -8.317 1.00 82.75 201 GLU A C 1
ATOM 1533 O O . GLU A 1 201 ? 11.207 -20.469 -8.266 1.00 82.75 201 GLU A O 1
ATOM 1538 N N . ILE A 1 202 ? 13.097 -20.201 -9.458 1.00 71.12 202 ILE A N 1
ATOM 1539 C CA . ILE A 1 202 ? 12.544 -20.720 -10.708 1.00 71.12 202 ILE A CA 1
ATOM 1540 C C . ILE A 1 202 ? 12.663 -22.243 -10.622 1.00 71.12 202 ILE A C 1
ATOM 1542 O O . ILE A 1 202 ? 13.771 -22.774 -10.690 1.00 71.12 202 ILE A O 1
ATOM 1546 N N . SER A 1 203 ? 11.533 -22.917 -10.406 1.00 45.94 203 SER A N 1
ATOM 1547 C CA . SER A 1 203 ? 11.414 -24.379 -10.488 1.00 45.94 203 SER A CA 1
ATOM 1548 C C . SER A 1 203 ? 11.417 -24.865 -11.930 1.00 45.94 203 SER A C 1
ATOM 1550 O O . SER A 1 203 ? 10.666 -24.249 -12.725 1.00 45.94 203 SER A O 1
#

Radius of gyration: 18.62 Å; Cα contacts (8 Å, |Δi|>4): 390; chains: 1; bounding box: 42×46×73 Å